Protein AF-A0A7C3LDS0-F1 (afdb_monomer_lite)

pLDDT: mean 94.66, std 5.91, range [62.78, 98.75]

Sequence (227 aa):
MQQVVDGEYSLDDPLMLRRADIIGGSGVTQFLTPGLTMPIRDWAFLMMSVSDNTATNILIDQVGLDNVAAWLEEHNFPGIVLRHKIDFAALDQDVNHLGTATPRGLNRLMTAVFQQTILTPAACAEMLRMMNKVGADRIGRYLPWEPYGDETPEEEKLHLAGKTGSLMGCRAQTAVVWRGAGKTQRGFTITVMTDGDLTPETWSVDATGALAIGRIARAVYDEVMRE

Secondary structure (DSSP, 8-state):
-HHHHTTS--TT-EEE--GGG---SS-SGGGSPTT-EEEHHHHHHHHHHS--HHHHHHHHHHH-HHHHHHHHHHTT-TTEEE-S---HHHHTT-GGGSEEE-HHHHHHHHHHHHTT-SS-HHHHHHHHHHHBTTTTTTGGGGSS--TT--SS-TTTPPEEEEEEEEETTEEEEEEEEEESSGGG-EEEEEEEEE----SPP--STT-HHHHHHHHHHHHHHHHHS--

Radius of gyration: 17.76 Å; chains: 1; bounding box: 37×44×49 Å

Foldseek 3Di:
DVCVLVVVDDQFDKDFAAPVLADDDKFDCNVDDGRDIGGNLVLLLRCFATVHQSSQQSVCVVCDQVNVVVLCVVQVLPFWHAQDGDDVVVCVVPVPNGITHDQVSLLVVQVCLVVVNSDHPVVSVSLQVSQWPHLCLALVVPDPADSVDDPDDQQAGKTKGWGWDDDFQKTKIWIWIWGGDDPSIFTGTGIDMGGDPPDDTDPDSPPPSRVVRNVVSVVVCCPRVDD

Structure (mmCIF, N/CA/C/O backbone):
data_AF-A0A7C3LDS0-F1
#
_entry.id   AF-A0A7C3LDS0-F1
#
loop_
_atom_site.group_PDB
_atom_site.id
_atom_site.type_symbol
_atom_site.label_atom_id
_atom_site.label_alt_id
_atom_site.label_comp_id
_atom_site.label_asym_id
_atom_site.label_entity_id
_atom_site.label_seq_id
_atom_site.pdbx_PDB_ins_code
_atom_site.Cartn_x
_atom_site.Cartn_y
_atom_site.Cartn_z
_atom_site.occupancy
_atom_site.B_iso_or_equiv
_atom_site.auth_seq_id
_atom_site.auth_comp_id
_atom_site.auth_asym_id
_atom_site.auth_atom_id
_atom_site.pdbx_PDB_model_num
ATOM 1 N N . MET A 1 1 ? -5.788 -11.456 1.857 1.00 97.62 1 MET A N 1
ATOM 2 C CA . MET A 1 1 ? -6.572 -11.400 3.114 1.00 97.62 1 MET A CA 1
ATOM 3 C C . MET A 1 1 ? -7.996 -11.904 2.937 1.00 97.62 1 MET A C 1
ATOM 5 O O . MET A 1 1 ? -8.358 -12.762 3.720 1.00 97.62 1 MET A O 1
ATOM 9 N N . GLN A 1 2 ? -8.772 -11.448 1.942 1.00 98.19 2 GLN A N 1
ATOM 10 C CA . GLN A 1 2 ? -10.112 -11.997 1.647 1.00 98.19 2 GLN A CA 1
ATOM 11 C C . GLN A 1 2 ? -10.111 -13.537 1.573 1.00 98.19 2 GLN A C 1
ATOM 13 O O . GLN A 1 2 ? -10.703 -14.178 2.423 1.00 98.19 2 GLN A O 1
ATOM 18 N N . GLN A 1 3 ? -9.286 -14.125 0.703 1.00 98.50 3 GLN A N 1
ATOM 19 C CA . GLN A 1 3 ? -9.142 -15.587 0.583 1.00 98.50 3 GLN A CA 1
ATOM 20 C C . GLN A 1 3 ? -8.713 -16.304 1.880 1.00 98.50 3 GLN A C 1
ATOM 22 O O . GLN A 1 3 ? -8.977 -17.486 2.058 1.00 98.50 3 GLN A O 1
ATOM 27 N N . VAL A 1 4 ? -8.065 -15.600 2.818 1.00 98.44 4 VAL A N 1
ATOM 28 C CA . VAL A 1 4 ? -7.763 -16.152 4.152 1.00 98.44 4 VAL A CA 1
ATOM 29 C C . VAL A 1 4 ? -9.010 -16.141 5.035 1.00 98.44 4 VAL A C 1
ATOM 31 O O . VAL A 1 4 ? -9.260 -17.098 5.759 1.00 98.44 4 VAL A O 1
ATOM 34 N N . VAL A 1 5 ? -9.802 -15.065 4.979 1.00 98.31 5 VAL A N 1
ATOM 35 C CA . VAL A 1 5 ? -11.101 -14.970 5.666 1.00 98.31 5 VAL A CA 1
ATOM 36 C C . VAL A 1 5 ? -12.058 -16.048 5.159 1.00 98.31 5 VAL A C 1
ATOM 38 O O . VAL A 1 5 ? -12.757 -16.656 5.965 1.00 98.31 5 VAL A O 1
ATOM 41 N N . ASP A 1 6 ? -12.028 -16.323 3.858 1.00 98.12 6 ASP A N 1
ATOM 42 C CA . ASP A 1 6 ? -12.873 -17.331 3.213 1.00 98.12 6 ASP A CA 1
ATOM 43 C C . ASP A 1 6 ? -12.361 -18.768 3.427 1.00 98.12 6 ASP A C 1
ATOM 45 O O . ASP A 1 6 ? -13.044 -19.734 3.092 1.00 98.12 6 ASP A O 1
ATOM 49 N N . GLY A 1 7 ? -11.177 -18.927 4.033 1.00 98.06 7 GLY A N 1
ATOM 50 C CA . GLY A 1 7 ? -10.586 -20.225 4.362 1.00 98.06 7 GLY A CA 1
ATOM 51 C C . GLY A 1 7 ? -9.917 -20.946 3.188 1.00 98.06 7 GLY A C 1
ATOM 52 O O . GLY A 1 7 ? -9.606 -22.127 3.314 1.00 98.06 7 GLY A O 1
ATOM 53 N N . GLU A 1 8 ? -9.678 -20.262 2.065 1.00 98.25 8 GLU A N 1
ATOM 54 C CA . GLU A 1 8 ? -8.959 -20.814 0.906 1.00 98.25 8 GLU A CA 1
ATOM 55 C C . GLU A 1 8 ? -7.459 -20.978 1.184 1.00 98.25 8 GLU A C 1
ATOM 57 O O . GLU A 1 8 ? -6.837 -21.917 0.690 1.00 98.25 8 GLU A O 1
ATOM 62 N N . TYR A 1 9 ? -6.891 -20.080 1.995 1.00 97.94 9 TYR A N 1
ATOM 63 C CA . TYR A 1 9 ? -5.485 -20.098 2.402 1.00 97.94 9 TYR A CA 1
ATOM 64 C C . TYR A 1 9 ? -5.321 -19.822 3.895 1.00 97.94 9 TYR A C 1
ATOM 66 O O . TYR A 1 9 ? -6.083 -19.064 4.497 1.00 97.94 9 TYR A O 1
ATOM 74 N N . SER A 1 10 ? -4.250 -20.352 4.477 1.00 98.31 10 SER A N 1
ATOM 75 C CA . SER A 1 10 ? -3.719 -19.896 5.757 1.00 98.31 10 SER A CA 1
ATOM 76 C C . SER A 1 10 ? -2.604 -18.877 5.539 1.00 98.31 10 SER A C 1
ATOM 78 O O . SER A 1 10 ? -1.772 -19.008 4.646 1.00 98.31 10 SER A O 1
ATOM 80 N N . LEU A 1 11 ? -2.512 -17.877 6.418 1.00 98.19 11 LEU A N 1
ATOM 81 C CA . LEU A 1 11 ? -1.354 -16.977 6.446 1.00 98.19 11 LEU A CA 1
ATOM 82 C C . LEU A 1 11 ? -0.033 -17.697 6.756 1.00 98.19 11 LEU A C 1
ATOM 84 O O . LEU A 1 11 ? 1.028 -17.141 6.469 1.00 98.19 11 LEU A O 1
ATOM 88 N N . ASP A 1 12 ? -0.108 -18.902 7.318 1.00 98.50 12 ASP A N 1
ATOM 89 C CA . ASP A 1 12 ? 1.045 -19.734 7.652 1.00 98.50 12 ASP A CA 1
ATOM 90 C C . ASP A 1 12 ? 1.395 -20.736 6.538 1.00 98.50 12 ASP A C 1
ATOM 92 O O . ASP A 1 12 ? 2.375 -21.472 6.665 1.00 98.50 12 ASP A O 1
ATOM 96 N N . ASP A 1 13 ? 0.636 -20.750 5.433 1.00 98.62 13 ASP A N 1
ATOM 97 C CA . ASP A 1 13 ? 0.944 -21.604 4.289 1.00 98.62 13 ASP A CA 1
ATOM 98 C C . ASP A 1 13 ? 2.322 -21.235 3.711 1.00 98.62 13 ASP A C 1
ATOM 100 O O . ASP A 1 13 ? 2.633 -20.050 3.541 1.00 98.62 13 ASP A O 1
ATOM 104 N N . PRO A 1 14 ? 3.179 -22.225 3.413 1.00 98.50 14 PRO A N 1
ATOM 105 C CA . PRO A 1 14 ? 4.530 -21.968 2.944 1.00 98.50 14 PRO A CA 1
ATOM 106 C C . PRO A 1 14 ? 4.551 -21.635 1.451 1.00 98.50 14 PRO A C 1
ATOM 108 O O . PRO A 1 14 ? 4.037 -22.396 0.632 1.00 98.50 14 PRO A O 1
ATOM 111 N N . LEU A 1 15 ? 5.255 -20.563 1.080 1.00 98.50 15 LEU A N 1
ATOM 112 C CA . LEU A 1 15 ? 5.644 -20.301 -0.308 1.00 98.50 15 LEU A CA 1
ATOM 113 C C . LEU A 1 15 ? 7.169 -20.290 -0.426 1.00 98.50 15 LEU A C 1
ATOM 115 O O . LEU A 1 15 ? 7.873 -19.727 0.420 1.00 98.50 15 LEU A O 1
ATOM 119 N N . MET A 1 16 ? 7.672 -20.932 -1.480 1.00 98.44 16 MET A N 1
ATOM 120 C CA . MET A 1 16 ? 9.101 -21.080 -1.749 1.00 98.44 16 MET A CA 1
ATOM 121 C C . MET A 1 16 ? 9.554 -20.097 -2.829 1.00 98.44 16 MET A C 1
ATOM 123 O O . MET A 1 16 ? 8.974 -20.050 -3.910 1.00 98.44 16 MET A O 1
ATOM 127 N N . LEU A 1 17 ? 10.659 -19.401 -2.570 1.00 98.69 17 LEU A N 1
ATOM 128 C CA . LEU A 1 17 ? 11.368 -18.586 -3.549 1.00 98.69 17 LEU A CA 1
ATOM 129 C C . LEU A 1 17 ? 12.023 -19.475 -4.610 1.00 98.69 17 LEU A C 1
ATOM 131 O O . LEU A 1 17 ? 13.036 -20.130 -4.342 1.00 98.69 17 LEU A O 1
ATOM 135 N N . ARG A 1 18 ? 11.502 -19.489 -5.836 1.00 98.31 18 ARG A N 1
ATOM 136 C CA . ARG A 1 18 ? 12.149 -20.164 -6.968 1.00 98.31 18 ARG A CA 1
ATOM 137 C C . ARG A 1 18 ? 13.081 -19.187 -7.665 1.00 98.31 18 ARG A C 1
ATOM 139 O O . ARG A 1 18 ? 12.858 -17.982 -7.694 1.00 98.31 18 ARG A O 1
ATOM 146 N N . ARG A 1 19 ? 14.106 -19.720 -8.332 1.00 97.94 19 ARG A N 1
ATOM 147 C CA . ARG A 1 19 ? 15.013 -18.898 -9.150 1.00 97.94 19 ARG A CA 1
ATOM 148 C C . ARG A 1 19 ? 14.266 -18.092 -10.221 1.00 97.94 19 ARG A C 1
ATOM 150 O O . ARG A 1 19 ? 14.677 -16.982 -10.519 1.00 97.94 19 ARG A O 1
ATOM 157 N N . ALA A 1 20 ? 13.197 -18.656 -10.783 1.00 97.50 20 ALA A N 1
ATOM 158 C CA . ALA A 1 20 ? 12.383 -18.013 -11.812 1.00 97.50 20 ALA A CA 1
ATOM 159 C C . ALA A 1 20 ? 11.480 -16.884 -11.281 1.00 97.50 20 ALA A C 1
ATOM 161 O O . ALA A 1 20 ? 10.971 -16.111 -12.084 1.00 97.50 20 ALA A O 1
ATOM 162 N N . ASP A 1 21 ? 11.282 -16.782 -9.962 1.00 97.75 21 ASP A N 1
ATOM 163 C CA . ASP A 1 21 ? 10.451 -15.728 -9.367 1.00 97.75 21 ASP A CA 1
ATOM 164 C C . ASP A 1 21 ? 11.215 -14.404 -9.224 1.00 97.75 21 ASP A C 1
ATOM 166 O O . ASP A 1 21 ? 10.602 -13.342 -9.129 1.00 97.75 21 ASP A O 1
ATOM 170 N N . ILE A 1 22 ? 12.552 -14.470 -9.192 1.00 97.81 22 ILE A N 1
ATOM 171 C CA . ILE A 1 22 ? 13.413 -13.327 -8.890 1.00 97.81 22 ILE A CA 1
ATOM 172 C C . ILE A 1 22 ? 13.360 -12.302 -10.021 1.00 97.81 22 ILE A C 1
ATOM 174 O O . ILE A 1 22 ? 13.784 -12.564 -11.148 1.00 97.81 22 ILE A O 1
ATOM 178 N N . ILE A 1 23 ? 12.918 -11.100 -9.663 1.00 97.44 23 ILE A N 1
ATOM 179 C CA . ILE A 1 23 ? 12.974 -9.898 -10.493 1.00 97.44 23 ILE A CA 1
ATOM 180 C C . ILE A 1 23 ? 13.681 -8.759 -9.751 1.00 97.44 23 ILE A C 1
ATOM 182 O O . ILE A 1 23 ? 13.785 -8.771 -8.523 1.00 97.44 23 ILE A O 1
ATOM 186 N N . GLY A 1 24 ? 14.171 -7.776 -10.511 1.00 94.75 24 GLY A N 1
ATOM 187 C CA . GLY A 1 24 ? 14.883 -6.615 -9.974 1.00 94.75 24 GLY A CA 1
ATOM 188 C C . GLY A 1 24 ? 13.990 -5.567 -9.292 1.00 94.75 24 GLY A C 1
ATOM 189 O O . GLY A 1 24 ? 12.818 -5.788 -8.977 1.00 94.75 24 GLY A O 1
ATOM 190 N N . GLY A 1 25 ? 14.549 -4.372 -9.100 1.00 93.25 25 GLY A N 1
ATOM 191 C CA . GLY A 1 25 ? 13.852 -3.226 -8.509 1.00 93.25 25 GLY A CA 1
ATOM 192 C C . GLY A 1 25 ? 13.905 -3.215 -6.979 1.00 93.25 25 GLY A C 1
ATOM 193 O O . GLY A 1 25 ? 14.941 -3.525 -6.396 1.00 93.25 25 GLY A O 1
ATOM 194 N N . SER A 1 26 ? 12.820 -2.803 -6.321 1.00 94.69 26 SER A N 1
ATOM 195 C CA . SER A 1 26 ? 12.727 -2.744 -4.860 1.00 94.69 26 SER A CA 1
ATOM 196 C C . SER A 1 26 ? 12.506 -4.117 -4.232 1.00 94.69 26 SER A C 1
ATOM 198 O O . SER A 1 26 ? 11.850 -4.991 -4.800 1.00 94.69 26 SER A O 1
ATOM 200 N N . GLY A 1 27 ? 13.018 -4.276 -3.014 1.00 96.50 27 GLY A N 1
ATOM 201 C CA . GLY A 1 27 ? 12.909 -5.511 -2.249 1.00 96.50 27 GLY A CA 1
ATOM 202 C C . GLY A 1 27 ? 14.253 -6.140 -1.932 1.00 96.50 27 GLY A C 1
ATOM 203 O O . GLY A 1 27 ? 15.276 -5.840 -2.549 1.00 96.50 27 GLY A O 1
ATOM 204 N N . VAL A 1 28 ? 14.228 -7.034 -0.953 1.00 97.75 28 VAL A N 1
ATOM 205 C CA . VAL A 1 28 ? 15.400 -7.759 -0.461 1.00 97.75 28 VAL A CA 1
ATOM 206 C C . VAL A 1 28 ? 15.452 -9.186 -0.993 1.00 97.75 28 VAL A C 1
ATOM 208 O O . VAL A 1 28 ? 16.536 -9.755 -1.088 1.00 97.75 28 VAL A O 1
ATOM 211 N N . THR A 1 29 ? 14.313 -9.766 -1.381 1.00 98.19 29 THR A N 1
ATOM 212 C CA . THR A 1 29 ? 14.217 -11.190 -1.741 1.00 98.19 29 THR A CA 1
ATOM 213 C C . THR A 1 29 ? 14.984 -11.536 -3.016 1.00 98.19 29 THR A C 1
ATOM 215 O O . THR A 1 29 ? 15.466 -12.658 -3.140 1.00 98.19 29 THR A O 1
ATOM 218 N N . GLN A 1 30 ? 15.218 -10.560 -3.902 1.00 97.31 30 GLN A N 1
ATOM 219 C CA . GLN A 1 30 ? 16.082 -10.711 -5.082 1.00 97.31 30 GLN A CA 1
ATOM 220 C C . GLN A 1 30 ? 17.544 -11.059 -4.737 1.00 97.31 30 GLN A C 1
ATOM 222 O O . GLN A 1 30 ? 18.277 -11.566 -5.583 1.00 97.31 30 GLN A O 1
ATOM 227 N N . PHE A 1 31 ? 17.972 -10.790 -3.499 1.00 97.81 31 PHE A N 1
ATOM 228 C CA . PHE A 1 31 ? 19.314 -11.090 -2.994 1.00 97.81 31 PHE A CA 1
ATOM 229 C C . PHE A 1 31 ? 19.347 -12.331 -2.095 1.00 97.81 31 PHE A C 1
ATOM 231 O O . PHE A 1 31 ? 20.409 -12.694 -1.589 1.00 97.81 31 PHE A O 1
ATOM 238 N N . LEU A 1 32 ? 18.199 -12.969 -1.861 1.00 97.69 32 LEU A N 1
ATOM 239 C CA . LEU A 1 32 ? 18.102 -14.156 -1.021 1.00 97.69 32 LEU A CA 1
ATOM 240 C C . LEU A 1 32 ? 18.290 -15.427 -1.850 1.00 97.69 32 LEU A C 1
ATOM 242 O O . LEU A 1 32 ? 18.069 -15.468 -3.060 1.00 97.69 32 LEU A O 1
ATOM 246 N N . THR A 1 33 ? 18.719 -16.492 -1.180 1.00 98.00 33 THR A N 1
ATOM 247 C CA . THR A 1 33 ? 19.010 -17.769 -1.831 1.00 98.00 33 THR A CA 1
ATOM 248 C C . THR A 1 33 ? 17.713 -18.460 -2.277 1.00 98.00 33 THR A C 1
ATOM 250 O O . THR A 1 33 ? 16.834 -18.685 -1.439 1.00 98.00 33 THR A O 1
ATOM 253 N N . PRO A 1 34 ? 17.586 -18.867 -3.557 1.00 98.25 34 PRO A N 1
ATOM 254 C CA . PRO A 1 34 ? 16.473 -19.702 -4.002 1.00 98.25 34 PRO A CA 1
ATOM 255 C C . PRO A 1 34 ? 16.333 -20.977 -3.160 1.00 98.25 34 PRO A C 1
ATOM 257 O O . PRO A 1 34 ? 17.330 -21.587 -2.776 1.00 98.25 34 PRO A O 1
ATOM 260 N N . GLY A 1 35 ? 15.094 -21.389 -2.899 1.00 98.06 35 GLY A N 1
ATOM 261 C CA . GLY A 1 35 ? 14.749 -22.448 -1.947 1.00 98.06 35 GLY A CA 1
ATOM 262 C C . GLY A 1 35 ? 14.349 -21.921 -0.565 1.00 98.06 35 GLY A C 1
ATOM 263 O O . GLY A 1 35 ? 13.792 -22.680 0.229 1.00 98.06 35 GLY A O 1
ATOM 264 N N . LEU A 1 36 ? 14.565 -20.628 -0.282 1.00 98.25 36 LEU A N 1
ATOM 265 C CA . LEU A 1 36 ? 13.998 -19.974 0.898 1.00 98.25 36 LEU A CA 1
ATOM 266 C C . LEU A 1 36 ? 12.480 -20.178 0.920 1.00 98.25 36 LEU A C 1
ATOM 268 O O . LEU A 1 36 ? 11.791 -19.827 -0.033 1.00 98.25 36 LEU A O 1
ATOM 272 N N . THR A 1 37 ? 11.974 -20.737 2.014 1.00 98.50 37 THR A N 1
ATOM 273 C CA . THR A 1 37 ? 10.547 -20.979 2.221 1.00 98.50 37 THR A CA 1
ATOM 274 C C . THR A 1 37 ? 10.108 -20.248 3.475 1.00 98.50 37 THR A C 1
ATOM 276 O O . THR A 1 37 ? 10.729 -20.395 4.526 1.00 98.50 37 THR A O 1
ATOM 279 N N . MET A 1 38 ? 9.057 -19.450 3.352 1.00 98.50 38 MET A N 1
ATOM 280 C CA . MET A 1 38 ? 8.502 -18.650 4.442 1.00 98.50 38 MET A CA 1
ATOM 281 C C . MET A 1 38 ? 6.980 -18.541 4.279 1.00 98.50 38 MET A C 1
ATOM 283 O O . MET A 1 38 ? 6.474 -18.755 3.169 1.00 98.50 38 MET A O 1
ATOM 287 N N . PRO A 1 39 ? 6.236 -18.280 5.365 1.00 98.62 39 PRO A N 1
ATOM 288 C CA . PRO A 1 39 ? 4.780 -18.244 5.320 1.00 98.62 39 PRO A CA 1
ATOM 289 C C . PRO A 1 39 ? 4.251 -17.065 4.488 1.00 98.62 39 PRO A C 1
ATOM 291 O O . PRO A 1 39 ? 4.914 -16.029 4.370 1.00 98.62 39 PRO A O 1
ATOM 294 N N . ILE A 1 40 ? 3.030 -17.183 3.948 1.00 98.75 40 ILE A N 1
ATOM 295 C CA . ILE A 1 40 ? 2.343 -16.114 3.190 1.00 98.75 40 ILE A CA 1
ATOM 296 C C . ILE A 1 40 ? 2.383 -14.775 3.939 1.00 98.75 40 ILE A C 1
ATOM 298 O O . ILE A 1 40 ? 2.593 -13.732 3.314 1.00 98.75 40 ILE A O 1
ATOM 302 N N . ARG A 1 41 ? 2.234 -14.776 5.273 1.00 98.50 41 ARG A N 1
ATOM 303 C CA . ARG A 1 41 ? 2.301 -13.547 6.086 1.00 98.50 41 ARG A CA 1
ATOM 304 C C . ARG A 1 41 ? 3.604 -12.777 5.916 1.00 98.50 41 ARG A C 1
ATOM 306 O O . ARG A 1 41 ? 3.574 -11.548 5.919 1.00 98.50 41 ARG A O 1
ATOM 313 N N . ASP A 1 42 ? 4.724 -13.472 5.760 1.00 98.56 42 ASP A N 1
ATOM 314 C CA . ASP A 1 42 ? 6.034 -12.837 5.660 1.00 98.56 42 ASP A CA 1
ATOM 315 C C . ASP A 1 42 ? 6.238 -12.304 4.243 1.00 98.56 42 ASP A C 1
ATOM 317 O O . ASP A 1 42 ? 6.758 -11.203 4.062 1.00 98.56 42 ASP A O 1
ATOM 321 N N . TRP A 1 43 ? 5.738 -13.020 3.230 1.00 98.69 43 TRP A N 1
ATOM 322 C CA . TRP A 1 43 ? 5.723 -12.531 1.851 1.00 98.69 43 TRP A CA 1
ATOM 323 C C . TRP A 1 43 ? 4.881 -11.257 1.742 1.00 98.69 43 TRP A C 1
ATOM 325 O O . TRP A 1 43 ? 5.337 -10.251 1.194 1.00 98.69 43 TRP A O 1
ATOM 335 N N . ALA A 1 44 ? 3.684 -11.260 2.334 1.00 98.69 44 ALA A N 1
ATOM 336 C CA . ALA A 1 44 ? 2.806 -10.095 2.386 1.00 98.69 44 ALA A CA 1
ATOM 337 C C . ALA A 1 44 ? 3.441 -8.941 3.172 1.00 98.69 44 ALA A C 1
ATOM 339 O O . ALA A 1 44 ? 3.358 -7.787 2.751 1.00 98.69 44 ALA A O 1
ATOM 340 N N . PHE A 1 45 ? 4.143 -9.239 4.269 1.00 98.62 45 PHE A N 1
ATOM 341 C CA . PHE A 1 45 ? 4.887 -8.232 5.015 1.00 98.62 45 PHE A CA 1
ATOM 342 C C . PHE A 1 45 ? 5.984 -7.580 4.166 1.00 98.62 45 PHE A C 1
ATOM 344 O O . PHE A 1 45 ? 6.080 -6.356 4.167 1.00 98.62 45 PHE A O 1
ATOM 351 N N . LEU A 1 46 ? 6.783 -8.338 3.409 1.00 98.62 46 LEU A N 1
ATOM 352 C CA . LEU A 1 46 ? 7.829 -7.772 2.543 1.00 98.62 46 LEU A CA 1
ATOM 353 C C . LEU A 1 46 ? 7.246 -6.947 1.385 1.00 98.62 46 LEU A C 1
ATOM 355 O O . LEU A 1 46 ? 7.741 -5.853 1.096 1.00 98.62 46 LEU A O 1
ATOM 359 N N . MET A 1 47 ? 6.153 -7.417 0.774 1.00 98.62 47 MET A N 1
ATOM 360 C CA . MET A 1 47 ? 5.405 -6.658 -0.235 1.00 98.62 47 MET A CA 1
ATOM 361 C C . MET A 1 47 ? 4.941 -5.305 0.322 1.00 98.62 47 MET A C 1
ATOM 363 O O . MET A 1 47 ? 5.078 -4.277 -0.340 1.00 98.62 47 MET A O 1
ATOM 367 N N . MET A 1 48 ? 4.408 -5.274 1.543 1.00 98.38 48 MET A N 1
ATOM 368 C CA . MET A 1 48 ? 3.852 -4.045 2.112 1.00 98.38 48 MET A CA 1
ATOM 369 C C . MET A 1 48 ? 4.914 -3.113 2.704 1.00 98.38 48 MET A C 1
ATOM 371 O O . MET A 1 48 ? 4.877 -1.912 2.437 1.00 98.38 48 MET A O 1
ATOM 375 N N . SER A 1 49 ? 5.871 -3.650 3.463 1.00 97.06 49 SER A N 1
ATOM 376 C CA . SER A 1 49 ? 6.839 -2.867 4.244 1.00 97.06 49 SER A CA 1
ATOM 377 C C . SER A 1 49 ? 7.940 -2.236 3.393 1.00 97.06 49 SER A C 1
ATOM 379 O O . SER A 1 49 ? 8.240 -1.054 3.551 1.00 97.06 49 SER A O 1
ATOM 381 N N . VAL A 1 50 ? 8.522 -3.004 2.469 1.00 96.75 50 VAL A N 1
ATOM 382 C CA . VAL A 1 50 ? 9.675 -2.580 1.654 1.00 96.75 50 VAL A CA 1
ATOM 383 C C . VAL A 1 50 ? 9.387 -2.610 0.154 1.00 96.75 50 VAL A C 1
ATOM 385 O O . VAL A 1 50 ? 10.290 -2.409 -0.655 1.00 96.75 50 VAL A O 1
ATOM 388 N N . SER A 1 51 ? 8.120 -2.810 -0.228 1.00 97.19 51 SER A N 1
ATOM 389 C CA . SER A 1 51 ? 7.691 -2.873 -1.629 1.00 97.19 51 SER A CA 1
ATOM 390 C C . SER A 1 51 ? 8.430 -3.946 -2.425 1.00 97.19 51 SER A C 1
ATOM 392 O O . SER A 1 51 ? 8.867 -3.695 -3.547 1.00 97.19 51 SER A O 1
ATOM 394 N N . ASP A 1 52 ? 8.630 -5.118 -1.824 1.00 98.62 52 ASP A N 1
ATOM 395 C CA . ASP A 1 52 ? 9.391 -6.186 -2.458 1.00 98.62 52 ASP A CA 1
ATOM 396 C C . ASP A 1 52 ? 8.684 -6.718 -3.716 1.00 98.62 52 ASP A C 1
ATOM 398 O O . ASP A 1 52 ? 7.567 -7.240 -3.652 1.00 98.62 52 ASP A O 1
ATOM 402 N N . ASN A 1 53 ? 9.325 -6.563 -4.876 1.00 98.44 53 ASN A N 1
ATOM 403 C CA . ASN A 1 53 ? 8.714 -6.864 -6.171 1.00 98.44 53 ASN A CA 1
ATOM 404 C C . ASN A 1 53 ? 8.573 -8.366 -6.431 1.00 98.44 53 ASN A C 1
ATOM 406 O O . ASN A 1 53 ? 7.568 -8.809 -6.986 1.00 98.44 53 ASN A O 1
ATOM 410 N N . THR A 1 54 ? 9.560 -9.156 -6.008 1.00 98.56 54 THR A N 1
ATOM 411 C CA . THR A 1 54 ? 9.507 -10.617 -6.143 1.00 98.56 54 THR A CA 1
ATOM 412 C C . THR A 1 54 ? 8.421 -11.179 -5.222 1.00 98.56 54 THR A C 1
ATOM 414 O O . THR A 1 54 ? 7.595 -11.969 -5.674 1.00 98.56 54 THR A O 1
ATOM 417 N N . ALA A 1 55 ? 8.323 -10.693 -3.978 1.00 98.69 55 ALA A N 1
ATOM 418 C CA . ALA A 1 55 ? 7.221 -11.038 -3.079 1.00 98.69 55 ALA A CA 1
ATOM 419 C C . ALA A 1 55 ? 5.853 -10.660 -3.671 1.00 98.69 55 ALA A C 1
ATOM 421 O O . ALA A 1 55 ? 4.919 -11.457 -3.624 1.00 98.69 55 ALA A O 1
ATOM 422 N N . THR A 1 56 ? 5.746 -9.472 -4.276 1.00 98.62 56 THR A N 1
ATOM 423 C CA . THR A 1 56 ? 4.520 -9.014 -4.952 1.00 98.62 56 THR A CA 1
ATOM 424 C C . THR A 1 56 ? 4.115 -9.978 -6.066 1.00 98.62 56 THR A C 1
ATOM 426 O O . THR A 1 56 ? 2.972 -10.422 -6.109 1.00 98.62 56 THR A O 1
ATOM 429 N N . ASN A 1 57 ? 5.048 -10.354 -6.942 1.00 98.62 57 ASN A N 1
ATOM 430 C CA . ASN A 1 57 ? 4.770 -11.260 -8.054 1.00 98.62 57 ASN A CA 1
ATOM 431 C C . ASN A 1 57 ? 4.396 -12.676 -7.593 1.00 98.62 57 ASN A C 1
ATOM 433 O O . ASN A 1 57 ? 3.488 -13.263 -8.178 1.00 98.62 57 ASN A O 1
ATOM 437 N N . ILE A 1 58 ? 5.044 -13.198 -6.547 1.00 98.62 58 ILE A N 1
ATOM 438 C CA . ILE A 1 58 ? 4.681 -14.483 -5.927 1.00 98.62 58 ILE A CA 1
ATOM 439 C C . ILE A 1 58 ? 3.249 -14.427 -5.376 1.00 98.62 58 ILE A C 1
ATOM 441 O O . ILE A 1 58 ? 2.465 -15.346 -5.593 1.00 98.62 58 ILE A O 1
ATOM 445 N N . LEU A 1 59 ? 2.879 -13.338 -4.697 1.00 98.69 59 LEU A N 1
ATOM 446 C CA . LEU A 1 59 ? 1.530 -13.179 -4.152 1.00 98.69 59 LEU A CA 1
ATOM 447 C C . LEU A 1 59 ? 0.475 -12.964 -5.240 1.00 98.69 59 LEU A C 1
ATOM 449 O O . LEU A 1 59 ? -0.644 -13.438 -5.076 1.00 98.69 59 LEU A O 1
ATOM 453 N N . ILE A 1 60 ? 0.809 -12.303 -6.352 1.00 98.62 60 ILE A N 1
ATOM 454 C CA . ILE A 1 60 ? -0.090 -12.214 -7.511 1.00 98.62 60 ILE A CA 1
ATOM 455 C C . ILE A 1 60 ? -0.331 -13.605 -8.109 1.00 98.62 60 ILE A C 1
ATOM 457 O O . ILE A 1 60 ? -1.475 -13.921 -8.421 1.00 98.62 60 ILE A O 1
ATOM 461 N N . ASP A 1 61 ? 0.703 -14.444 -8.234 1.00 98.25 61 ASP A N 1
ATOM 462 C CA . ASP A 1 61 ? 0.536 -15.826 -8.710 1.00 98.25 61 ASP A CA 1
ATOM 463 C C . ASP A 1 61 ? -0.326 -16.659 -7.757 1.00 98.25 61 ASP A C 1
ATOM 465 O O . ASP A 1 61 ? -1.120 -17.480 -8.208 1.00 98.25 61 ASP A O 1
ATOM 469 N N . GLN A 1 62 ? -0.175 -16.439 -6.449 1.00 98.06 62 GLN A N 1
ATOM 470 C CA . GLN A 1 62 ? -0.943 -17.141 -5.427 1.00 98.06 62 GLN A CA 1
ATOM 471 C C . GLN A 1 62 ? -2.417 -16.714 -5.412 1.00 98.06 62 GLN A C 1
ATOM 473 O O . GLN A 1 62 ? -3.301 -17.558 -5.334 1.00 98.06 62 GLN A O 1
ATOM 478 N N . VAL A 1 63 ? -2.683 -15.406 -5.450 1.00 98.00 63 VAL A N 1
ATOM 479 C CA . VAL A 1 63 ? -4.040 -14.848 -5.322 1.00 98.00 63 VAL A CA 1
ATOM 480 C C . VAL A 1 63 ? -4.796 -14.907 -6.647 1.00 98.00 63 VAL A C 1
ATOM 482 O O . VAL A 1 63 ? -5.998 -15.152 -6.648 1.00 98.00 63 VAL A O 1
ATOM 485 N N . GLY A 1 64 ? -4.109 -14.701 -7.772 1.00 98.25 64 GLY A N 1
ATOM 486 C CA . GLY A 1 64 ? -4.689 -14.600 -9.110 1.00 98.25 64 GLY A CA 1
ATOM 487 C C . GLY A 1 64 ? -5.115 -13.173 -9.478 1.00 98.25 64 GLY A C 1
ATOM 488 O O . GLY A 1 64 ? -5.821 -12.501 -8.725 1.00 98.25 64 GLY A O 1
ATOM 489 N N . LEU A 1 65 ? -4.715 -12.708 -10.668 1.00 98.00 65 LEU A N 1
ATOM 490 C CA . LEU A 1 65 ? -5.063 -11.373 -11.185 1.00 98.00 65 LEU A CA 1
ATOM 491 C C . LEU A 1 65 ? -6.577 -11.177 -11.335 1.00 98.00 65 LEU A C 1
ATOM 493 O O . LEU A 1 65 ? -7.102 -10.147 -10.915 1.00 98.00 65 LEU A O 1
ATOM 497 N N . ASP A 1 66 ? -7.276 -12.178 -11.871 1.00 98.06 66 ASP A N 1
ATOM 498 C CA . ASP A 1 66 ? -8.727 -12.118 -12.072 1.00 98.06 66 ASP A CA 1
ATOM 499 C C . ASP A 1 66 ? -9.475 -11.995 -10.740 1.00 98.06 66 ASP A C 1
ATOM 501 O O . ASP A 1 66 ? -10.434 -11.232 -10.638 1.00 98.06 66 ASP A O 1
ATOM 505 N N . ASN A 1 67 ? -8.982 -12.658 -9.690 1.00 98.44 67 ASN A N 1
ATOM 506 C CA . ASN A 1 67 ? -9.547 -12.553 -8.346 1.00 98.44 67 ASN A CA 1
ATOM 507 C C . ASN A 1 67 ? -9.352 -11.148 -7.765 1.00 98.44 67 ASN A C 1
ATOM 509 O O . ASN A 1 67 ? -10.259 -10.616 -7.131 1.00 98.44 67 ASN A O 1
ATOM 513 N N . VAL A 1 68 ? -8.203 -10.506 -8.013 1.00 98.25 68 VAL A N 1
ATOM 514 C CA . VAL A 1 68 ? -7.989 -9.104 -7.614 1.00 98.25 68 VAL A CA 1
ATOM 515 C C . VAL A 1 68 ? -8.948 -8.174 -8.358 1.00 98.25 68 VAL A C 1
ATOM 517 O O . VAL A 1 68 ? -9.547 -7.295 -7.737 1.00 98.25 68 VAL A O 1
ATOM 520 N N . ALA A 1 69 ? -9.110 -8.357 -9.670 1.00 97.62 69 ALA A N 1
ATOM 521 C CA . ALA A 1 69 ? -10.007 -7.537 -10.481 1.00 97.62 69 ALA A CA 1
ATOM 522 C C . ALA A 1 69 ? -11.473 -7.689 -10.041 1.00 97.62 69 ALA A C 1
ATOM 524 O O . ALA A 1 69 ? -12.134 -6.683 -9.779 1.00 97.62 69 ALA A O 1
ATOM 525 N N . ALA A 1 70 ? -11.941 -8.930 -9.876 1.00 98.00 70 ALA A N 1
ATOM 526 C CA . ALA A 1 70 ? -13.283 -9.237 -9.392 1.00 98.00 70 ALA A CA 1
ATOM 527 C C . ALA A 1 70 ? -13.526 -8.657 -7.993 1.00 98.00 70 ALA A C 1
ATOM 529 O O . ALA A 1 70 ? -14.552 -8.024 -7.757 1.00 98.00 70 ALA A O 1
ATOM 530 N N . TRP A 1 71 ? -12.552 -8.784 -7.085 1.00 98.06 71 TRP A N 1
ATOM 531 C CA . TRP A 1 71 ? -12.669 -8.241 -5.734 1.00 98.06 71 TRP A CA 1
ATOM 532 C C . TRP A 1 71 ? -12.804 -6.711 -5.736 1.00 98.06 71 TRP A C 1
ATOM 534 O O . TRP A 1 71 ? -13.639 -6.164 -5.016 1.00 98.06 71 TRP A O 1
ATOM 544 N N . LEU A 1 72 ? -12.021 -6.002 -6.559 1.00 98.00 72 LEU A N 1
ATOM 545 C CA . LEU A 1 72 ? -12.107 -4.541 -6.683 1.00 98.00 72 LEU A CA 1
ATOM 546 C C . LEU A 1 72 ? -13.460 -4.078 -7.246 1.00 98.00 72 LEU A C 1
ATOM 548 O O . LEU A 1 72 ? -13.975 -3.039 -6.815 1.00 98.00 72 LEU A O 1
ATOM 552 N N . GLU A 1 73 ? -14.022 -4.831 -8.193 1.00 96.94 73 GLU A N 1
ATOM 553 C CA . GLU A 1 73 ? -15.345 -4.577 -8.764 1.00 96.94 73 GLU A CA 1
ATOM 554 C C . GLU A 1 73 ? -16.454 -4.811 -7.730 1.00 96.94 73 GLU A C 1
ATOM 556 O O . GLU A 1 73 ? -17.241 -3.901 -7.461 1.00 96.94 73 GLU A O 1
ATOM 561 N N . GLU A 1 74 ? -16.459 -5.979 -7.084 1.00 97.12 74 GLU A N 1
ATOM 562 C CA . GLU A 1 74 ? -17.439 -6.365 -6.062 1.00 97.12 74 GLU A CA 1
ATOM 563 C C . GLU A 1 74 ? -17.479 -5.369 -4.894 1.00 97.12 74 GLU A C 1
ATOM 565 O O . GLU A 1 74 ? -18.552 -4.983 -4.425 1.00 97.12 74 GLU A O 1
ATOM 570 N N . HIS A 1 75 ? -16.313 -4.876 -4.469 1.00 96.00 75 HIS A N 1
ATOM 571 C CA . HIS A 1 75 ? -16.191 -3.941 -3.350 1.00 96.00 75 HIS A CA 1
ATOM 572 C C . HIS A 1 75 ? -16.282 -2.464 -3.773 1.00 96.00 75 HIS A C 1
ATOM 574 O O . HIS A 1 75 ? -16.079 -1.560 -2.955 1.00 96.00 75 HIS A O 1
ATOM 580 N N . ASN A 1 76 ? -16.628 -2.189 -5.036 1.00 95.50 76 ASN A N 1
ATOM 581 C CA . ASN A 1 76 ? -16.886 -0.852 -5.568 1.00 95.50 76 ASN A CA 1
ATOM 582 C C . ASN A 1 76 ? -15.723 0.138 -5.338 1.00 95.50 76 ASN A C 1
ATOM 584 O O . ASN A 1 76 ? -15.904 1.255 -4.812 1.00 95.50 76 ASN A O 1
ATOM 588 N N . PHE A 1 77 ? -14.527 -0.263 -5.781 1.00 96.06 77 PHE A N 1
ATOM 589 C CA . PHE A 1 77 ? -13.330 0.580 -5.858 1.00 96.06 77 PHE A CA 1
ATOM 590 C C . PHE A 1 77 ? -13.029 1.036 -7.297 1.00 96.06 77 PHE A C 1
ATOM 592 O O . PHE A 1 77 ? -11.986 0.690 -7.861 1.00 96.06 77 PHE A O 1
ATOM 599 N N . PRO A 1 78 ? -13.900 1.866 -7.910 1.00 88.56 78 PRO A N 1
ATOM 600 C CA . PRO A 1 78 ? -13.664 2.361 -9.253 1.00 88.56 78 PRO A CA 1
ATOM 601 C C . PRO A 1 78 ? -12.388 3.206 -9.284 1.00 88.56 78 PRO A C 1
ATOM 603 O O . PRO A 1 78 ? -12.126 4.029 -8.400 1.00 88.56 78 PRO A O 1
ATOM 606 N N . GLY A 1 79 ? -11.596 3.009 -10.333 1.00 93.50 79 GLY A N 1
ATOM 607 C CA . GLY A 1 79 ? -10.337 3.717 -10.517 1.00 93.50 79 GLY A CA 1
ATOM 608 C C . GLY A 1 79 ? -9.162 3.119 -9.749 1.00 93.50 79 GLY A C 1
ATOM 609 O O . GLY A 1 79 ? -8.178 3.830 -9.584 1.00 93.50 79 GLY A O 1
ATOM 610 N N . ILE A 1 80 ? -9.245 1.870 -9.283 1.00 98.19 80 ILE A N 1
ATOM 611 C CA . ILE A 1 80 ? -8.082 1.021 -8.987 1.00 98.19 80 ILE A CA 1
ATOM 612 C C . ILE A 1 80 ? -8.120 -0.142 -9.976 1.00 98.19 80 ILE A C 1
ATOM 614 O O . ILE A 1 80 ? -9.145 -0.800 -10.112 1.00 98.19 80 ILE A O 1
ATOM 618 N N . VAL A 1 81 ? -7.017 -0.378 -10.680 1.00 98.00 81 VAL A N 1
ATOM 619 C CA . VAL A 1 81 ? -6.881 -1.472 -11.643 1.00 98.00 81 VAL A CA 1
ATOM 620 C C . VAL A 1 81 ? -5.485 -2.060 -11.508 1.00 98.00 81 VAL A C 1
ATOM 622 O O . VAL A 1 81 ? -4.502 -1.334 -11.657 1.00 98.00 81 VAL A O 1
ATOM 625 N N . LEU A 1 82 ? -5.406 -3.367 -11.277 1.00 97.75 82 LEU A N 1
ATOM 626 C CA . LEU A 1 82 ? -4.200 -4.164 -11.479 1.00 97.75 82 LEU A CA 1
ATOM 627 C C . LEU A 1 82 ? -4.393 -4.952 -12.775 1.00 97.75 82 LEU A C 1
ATOM 629 O O . LEU A 1 82 ? -5.395 -5.644 -12.918 1.00 97.75 82 LEU A O 1
ATOM 633 N N . ARG A 1 83 ? -3.479 -4.799 -13.732 1.00 97.06 83 ARG A N 1
ATOM 634 C CA . ARG A 1 83 ? -3.571 -5.441 -15.051 1.00 97.06 83 ARG A CA 1
ATOM 635 C C . ARG A 1 83 ? -2.653 -6.643 -15.142 1.00 97.06 83 ARG A C 1
ATOM 637 O O . ARG A 1 83 ? -3.074 -7.698 -15.598 1.00 97.06 83 ARG A O 1
ATOM 644 N N . HIS A 1 84 ? -1.413 -6.481 -14.696 1.00 97.75 84 HIS A N 1
ATOM 645 C CA . HIS A 1 84 ? -0.375 -7.489 -14.861 1.00 97.75 84 HIS A CA 1
ATOM 646 C C . HIS A 1 84 ? 0.493 -7.608 -13.612 1.00 97.75 84 HIS A C 1
ATOM 648 O O . HIS A 1 84 ? 0.338 -6.880 -12.633 1.00 97.75 84 HIS A O 1
ATOM 654 N N . LYS A 1 85 ? 1.426 -8.554 -13.662 1.00 97.00 85 LYS A N 1
ATOM 655 C CA . LYS A 1 85 ? 2.546 -8.636 -12.727 1.00 97.00 85 LYS A CA 1
ATOM 656 C C . LYS A 1 85 ? 3.551 -7.522 -13.003 1.00 97.00 85 LYS A C 1
ATOM 658 O O . LYS A 1 85 ? 3.519 -6.871 -14.047 1.00 97.00 85 LYS A O 1
ATOM 663 N N . ILE A 1 86 ? 4.472 -7.328 -12.068 1.00 97.12 86 ILE A N 1
ATOM 664 C CA . ILE A 1 86 ? 5.603 -6.433 -12.278 1.00 97.12 86 ILE A CA 1
ATOM 665 C C . ILE A 1 86 ? 6.516 -7.062 -13.331 1.00 97.12 86 ILE A C 1
ATOM 667 O O . ILE A 1 86 ? 7.092 -8.128 -13.103 1.00 97.12 86 ILE A O 1
ATOM 671 N N . ASP A 1 87 ? 6.647 -6.369 -14.458 1.00 96.12 87 ASP A N 1
ATOM 672 C CA . ASP A 1 87 ? 7.594 -6.643 -15.534 1.00 96.12 87 ASP A CA 1
ATOM 673 C C . ASP A 1 87 ? 8.250 -5.315 -15.931 1.00 96.12 87 ASP A C 1
ATOM 675 O O . ASP A 1 87 ? 7.595 -4.416 -16.460 1.00 96.12 87 ASP A O 1
ATOM 679 N N . PHE A 1 88 ? 9.546 -5.176 -15.643 1.00 92.81 88 PHE A N 1
ATOM 680 C CA . PHE A 1 88 ? 10.284 -3.947 -15.931 1.00 92.81 88 PHE A CA 1
ATOM 681 C C . PHE A 1 88 ? 10.443 -3.686 -17.426 1.00 92.81 88 PHE A C 1
ATOM 683 O O . PHE A 1 88 ? 10.370 -2.534 -17.836 1.00 92.81 88 PHE A O 1
ATOM 690 N N . ALA A 1 89 ? 10.580 -4.731 -18.248 1.00 94.00 89 ALA A N 1
ATOM 691 C CA . ALA A 1 89 ? 10.688 -4.550 -19.691 1.00 94.00 89 ALA A CA 1
ATOM 692 C C . ALA A 1 89 ? 9.393 -3.965 -20.270 1.00 94.00 89 ALA A C 1
ATOM 694 O O . ALA A 1 89 ? 9.435 -3.155 -21.193 1.00 94.00 89 ALA A O 1
ATOM 695 N N . ALA A 1 90 ? 8.246 -4.348 -19.706 1.00 94.12 90 ALA A N 1
ATOM 696 C CA . ALA A 1 90 ? 6.957 -3.795 -20.093 1.00 94.12 90 ALA A CA 1
ATOM 697 C C . ALA A 1 90 ? 6.709 -2.397 -19.499 1.00 94.12 90 ALA A C 1
ATOM 699 O O . ALA A 1 90 ? 6.215 -1.517 -20.204 1.00 94.12 90 ALA A O 1
ATOM 700 N N . LEU A 1 91 ? 7.091 -2.167 -18.237 1.00 91.69 91 LEU A N 1
ATOM 701 C CA . LEU A 1 91 ? 6.973 -0.860 -17.576 1.00 91.69 91 LEU A CA 1
ATOM 702 C C . LEU A 1 91 ? 7.823 0.229 -18.240 1.00 91.69 91 LEU A C 1
ATOM 704 O O . LEU A 1 91 ? 7.400 1.383 -18.268 1.00 91.69 91 LEU A O 1
ATOM 708 N N . ASP A 1 92 ? 8.977 -0.133 -18.803 1.00 89.31 92 ASP A N 1
ATOM 709 C CA . ASP A 1 92 ? 9.827 0.787 -19.568 1.00 89.31 92 ASP A CA 1
ATOM 710 C C . ASP A 1 92 ? 9.151 1.272 -20.865 1.00 89.31 92 ASP A C 1
ATOM 712 O O . ASP A 1 92 ? 9.498 2.332 -21.384 1.00 89.31 92 ASP A O 1
ATOM 716 N N . GLN A 1 93 ? 8.187 0.510 -21.396 1.00 91.81 93 GLN A N 1
ATOM 717 C CA . GLN A 1 93 ? 7.423 0.870 -22.597 1.00 91.81 93 GLN A CA 1
ATOM 718 C C . GLN A 1 93 ? 6.125 1.607 -22.257 1.00 91.81 93 GLN A C 1
ATOM 720 O O . GLN A 1 93 ? 5.771 2.583 -22.916 1.00 91.81 93 GLN A O 1
ATOM 725 N N . ASP A 1 94 ? 5.406 1.136 -21.238 1.00 91.88 94 ASP A N 1
ATOM 726 C CA . ASP A 1 94 ? 4.174 1.746 -20.747 1.00 91.88 94 ASP A CA 1
ATOM 727 C C . ASP A 1 94 ? 4.068 1.572 -19.230 1.00 91.88 94 ASP A C 1
ATOM 729 O O . ASP A 1 94 ? 3.806 0.484 -18.715 1.00 91.88 94 ASP A O 1
ATOM 733 N N . VAL A 1 95 ? 4.191 2.679 -18.500 1.00 86.81 95 VAL A N 1
ATOM 734 C CA . VAL A 1 95 ? 4.066 2.696 -17.036 1.00 86.81 95 VAL A CA 1
ATOM 735 C C . VAL A 1 95 ? 2.691 2.222 -16.546 1.00 86.81 95 VAL A C 1
ATOM 737 O O . VAL A 1 95 ? 2.570 1.750 -15.416 1.00 86.81 95 VAL A O 1
ATOM 740 N N . ASN A 1 96 ? 1.654 2.289 -17.390 1.00 91.38 96 ASN A N 1
ATOM 741 C CA . ASN A 1 96 ? 0.310 1.806 -17.063 1.00 91.38 96 ASN A CA 1
ATOM 742 C C . ASN A 1 96 ? 0.145 0.293 -17.260 1.00 91.38 96 ASN A C 1
ATOM 744 O O . ASN A 1 96 ? -0.909 -0.249 -16.894 1.00 91.38 96 ASN A O 1
ATOM 748 N N . HIS A 1 97 ? 1.164 -0.387 -17.803 1.00 93.94 97 HIS A N 1
ATOM 749 C CA . HIS A 1 97 ? 1.145 -1.824 -18.058 1.00 93.94 97 HIS A CA 1
ATOM 750 C C . HIS A 1 97 ? 0.868 -2.626 -16.785 1.00 93.94 97 HIS A C 1
ATOM 752 O O . HIS A 1 97 ? 0.108 -3.586 -16.828 1.00 93.94 97 HIS A O 1
ATOM 758 N N . LEU A 1 98 ? 1.432 -2.217 -15.646 1.00 94.88 98 LEU A N 1
ATOM 759 C CA . LEU A 1 98 ? 1.182 -2.864 -14.357 1.00 94.88 98 LEU A CA 1
ATOM 760 C C . LEU A 1 98 ? -0.254 -2.630 -13.880 1.00 94.88 98 LEU A C 1
ATOM 762 O O . LEU A 1 98 ? -0.970 -3.567 -13.536 1.00 94.88 98 LEU A O 1
ATOM 766 N N . GLY A 1 99 ? -0.680 -1.371 -13.836 1.00 95.62 99 GLY A N 1
ATOM 767 C CA . GLY A 1 99 ? -1.925 -0.970 -13.199 1.00 95.62 99 GLY A CA 1
ATOM 768 C C . GLY A 1 99 ? -2.053 0.544 -13.093 1.00 95.62 99 GLY A C 1
ATOM 769 O O . GLY A 1 99 ? -1.120 1.286 -13.376 1.00 95.62 99 GLY A O 1
ATOM 770 N N . THR A 1 100 ? -3.231 1.011 -12.697 1.00 96.44 100 THR A N 1
ATOM 771 C CA . THR A 1 100 ? -3.534 2.437 -12.503 1.00 96.44 100 THR A CA 1
ATOM 772 C C . THR A 1 100 ? -4.389 2.614 -11.263 1.00 96.44 100 THR A C 1
ATOM 774 O O . THR A 1 100 ? -5.279 1.803 -11.013 1.00 96.44 100 THR A O 1
ATOM 777 N N . ALA A 1 101 ? -4.183 3.701 -10.525 1.00 97.06 101 ALA A N 1
ATOM 778 C CA . ALA A 1 101 ? -5.016 4.040 -9.382 1.00 97.06 101 ALA A CA 1
ATOM 779 C C . ALA A 1 101 ? -5.302 5.545 -9.323 1.00 97.06 101 ALA A C 1
ATOM 781 O O . ALA A 1 101 ? -4.478 6.356 -9.734 1.00 97.06 101 ALA A O 1
ATOM 782 N N . THR A 1 102 ? -6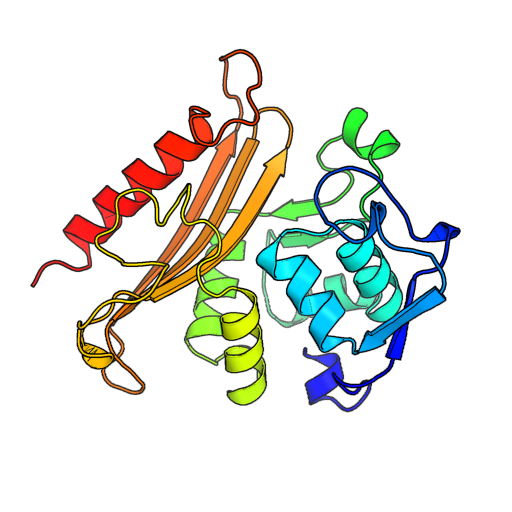.451 5.928 -8.769 1.00 97.56 102 THR A N 1
ATOM 783 C CA . THR A 1 102 ? -6.754 7.327 -8.435 1.00 97.56 102 THR A CA 1
ATOM 784 C C . THR A 1 102 ? -6.481 7.600 -6.953 1.00 97.56 102 THR A C 1
ATOM 786 O O . THR A 1 102 ? -6.691 6.705 -6.124 1.00 97.56 102 THR A O 1
ATOM 789 N N . PRO A 1 103 ? -6.114 8.841 -6.565 1.00 97.44 103 PRO A N 1
ATOM 790 C CA . PRO A 1 103 ? -5.976 9.197 -5.154 1.00 97.44 103 PRO A CA 1
ATOM 791 C C . PRO A 1 103 ? -7.245 8.903 -4.347 1.00 97.44 103 PRO A C 1
ATOM 793 O O . PRO A 1 103 ? -7.176 8.361 -3.248 1.00 97.44 103 PRO A O 1
ATOM 796 N N . ARG A 1 104 ? -8.424 9.188 -4.920 1.00 97.81 104 ARG A N 1
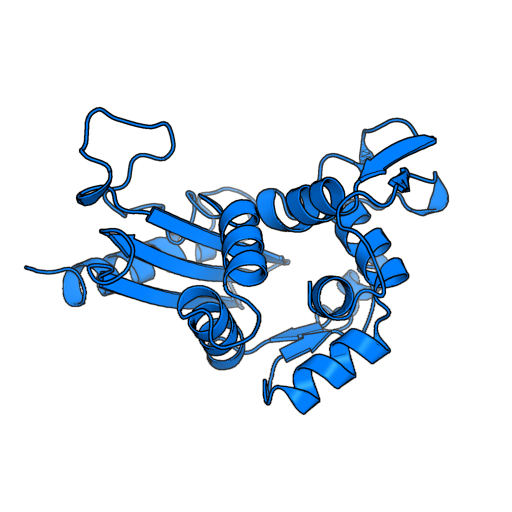ATOM 797 C CA . ARG A 1 104 ? -9.725 8.923 -4.287 1.00 97.81 104 ARG A CA 1
ATOM 798 C C . ARG A 1 104 ? -9.962 7.430 -4.050 1.00 97.81 104 ARG A C 1
ATOM 800 O O . ARG A 1 104 ? -10.465 7.075 -2.988 1.00 97.81 104 ARG A O 1
ATOM 807 N N . GLY A 1 105 ? -9.618 6.579 -5.019 1.00 97.88 105 GLY A N 1
ATOM 808 C CA . GLY A 1 105 ? -9.779 5.128 -4.923 1.00 97.88 105 GLY A CA 1
ATOM 809 C C . GLY A 1 105 ? -8.944 4.537 -3.790 1.00 97.88 105 GLY A C 1
ATOM 810 O O . GLY A 1 105 ? -9.502 3.929 -2.877 1.00 97.88 105 GLY A O 1
ATOM 811 N N . LEU A 1 106 ? -7.629 4.792 -3.793 1.00 98.12 106 LEU A N 1
ATOM 812 C CA . LEU A 1 106 ? -6.742 4.297 -2.732 1.00 98.12 106 LEU A CA 1
ATOM 813 C C . LEU A 1 106 ? -7.104 4.876 -1.364 1.00 98.12 106 LEU A C 1
ATOM 815 O O . LEU A 1 106 ? -7.078 4.151 -0.374 1.00 98.12 106 LEU A O 1
ATOM 819 N N . ASN A 1 107 ? -7.496 6.155 -1.300 1.00 97.88 107 ASN A N 1
ATOM 820 C CA . ASN A 1 107 ? -7.908 6.758 -0.039 1.00 97.88 107 ASN A CA 1
ATOM 821 C C . ASN A 1 107 ? -9.141 6.054 0.539 1.00 97.88 107 ASN A C 1
ATOM 823 O O . ASN A 1 107 ? -9.137 5.726 1.718 1.00 97.88 107 ASN A O 1
ATOM 827 N N . ARG A 1 108 ? -10.164 5.767 -0.284 1.00 97.81 108 ARG A N 1
ATOM 828 C CA . ARG A 1 108 ? -11.350 5.004 0.148 1.00 97.81 108 ARG A CA 1
ATOM 829 C C . ARG A 1 108 ? -10.974 3.613 0.659 1.00 97.81 108 ARG A C 1
ATOM 831 O O . ARG A 1 108 ? -11.508 3.200 1.683 1.00 97.81 108 ARG A O 1
ATOM 838 N N . LEU A 1 109 ? -10.067 2.914 -0.028 1.00 98.00 109 LEU A N 1
ATOM 839 C CA . LEU A 1 109 ? -9.607 1.589 0.392 1.00 98.00 109 LEU A CA 1
ATOM 840 C C . LEU A 1 109 ? -8.901 1.654 1.751 1.00 98.00 109 LEU A C 1
ATOM 842 O O . LEU A 1 109 ? -9.263 0.916 2.663 1.00 98.00 109 LEU A O 1
ATOM 846 N N . MET A 1 110 ? -7.960 2.586 1.920 1.00 98.00 110 MET A N 1
ATOM 847 C CA . MET A 1 110 ? -7.266 2.793 3.193 1.00 98.00 110 MET A CA 1
ATOM 848 C C . MET A 1 110 ? -8.241 3.168 4.322 1.00 98.00 110 MET A C 1
ATOM 850 O O . MET A 1 110 ? -8.123 2.647 5.430 1.00 98.00 110 MET A O 1
ATOM 854 N N . THR A 1 111 ? -9.243 4.016 4.051 1.00 97.25 111 THR A N 1
ATOM 855 C CA . THR A 1 111 ? -10.295 4.346 5.029 1.00 97.25 111 THR A CA 1
ATOM 856 C C . THR A 1 111 ? -11.079 3.104 5.444 1.00 97.25 111 THR A C 1
ATOM 858 O O . THR A 1 111 ? -11.290 2.899 6.637 1.00 97.25 111 THR A O 1
ATOM 861 N N . ALA A 1 112 ? -11.480 2.260 4.491 1.00 97.38 112 ALA A N 1
ATOM 862 C CA . ALA A 1 112 ? -12.265 1.061 4.773 1.00 97.38 112 ALA A CA 1
ATOM 863 C C . ALA A 1 112 ? -11.462 -0.003 5.547 1.00 97.38 112 ALA A C 1
ATOM 865 O O . ALA A 1 112 ? -12.000 -0.661 6.439 1.00 97.38 112 ALA A O 1
ATOM 866 N N . VAL A 1 113 ? -10.158 -0.126 5.267 1.00 97.12 113 VAL A N 1
ATOM 867 C CA . VAL A 1 113 ? -9.232 -0.947 6.063 1.00 97.12 113 VAL A CA 1
ATOM 868 C C . VAL A 1 113 ? -9.149 -0.421 7.494 1.00 97.12 113 VAL A C 1
ATOM 870 O O . VAL A 1 113 ? -9.379 -1.179 8.434 1.00 97.12 113 VAL A O 1
ATOM 873 N N . PHE A 1 114 ? -8.873 0.874 7.671 1.00 96.44 114 PHE A N 1
ATOM 874 C CA . PHE A 1 114 ? -8.711 1.469 8.998 1.00 96.44 114 PHE A CA 1
ATOM 875 C C . PHE A 1 114 ? -9.987 1.394 9.845 1.00 96.44 114 PHE A C 1
ATOM 877 O O . PHE A 1 114 ? -9.930 1.043 11.019 1.00 96.44 114 PHE A O 1
ATOM 884 N N . GLN A 1 115 ? -11.146 1.659 9.238 1.00 95.31 115 GLN A N 1
ATOM 885 C CA . GLN A 1 115 ? -12.452 1.574 9.898 1.00 95.31 115 GLN A CA 1
ATOM 886 C C . GLN A 1 115 ? -12.968 0.138 10.052 1.00 95.31 115 GLN A C 1
ATOM 888 O O . GLN A 1 115 ? -14.036 -0.055 10.627 1.00 95.31 115 GLN A O 1
ATOM 893 N N . GLN A 1 116 ? -12.227 -0.860 9.558 1.00 95.44 116 GLN A N 1
ATOM 894 C CA . GLN A 1 116 ? -12.590 -2.277 9.637 1.00 95.44 116 GLN A CA 1
ATOM 895 C C . GLN A 1 116 ? -13.947 -2.589 8.986 1.00 95.44 116 GLN A C 1
ATOM 897 O O . GLN A 1 116 ? -14.692 -3.446 9.451 1.00 95.44 116 GLN A O 1
ATOM 902 N N . THR A 1 117 ? -14.282 -1.875 7.910 1.00 96.19 117 THR A N 1
ATOM 903 C CA . THR A 1 117 ? -15.554 -2.030 7.186 1.00 96.19 117 THR A CA 1
ATOM 904 C C . THR A 1 117 ? -15.424 -2.863 5.918 1.00 96.19 117 THR A C 1
ATOM 906 O O . THR A 1 117 ? -16.437 -3.190 5.309 1.00 96.19 117 THR A O 1
ATOM 909 N N . ILE A 1 118 ? -14.193 -3.200 5.516 1.00 96.88 118 ILE A N 1
ATOM 910 C CA . ILE A 1 118 ? -13.925 -3.951 4.285 1.00 96.88 118 ILE A CA 1
ATOM 911 C C . ILE A 1 118 ? -13.771 -5.458 4.499 1.00 96.88 118 ILE A C 1
ATOM 913 O O . ILE A 1 118 ? -14.101 -6.236 3.618 1.00 96.88 118 ILE A O 1
ATOM 917 N N . LEU A 1 119 ? -13.257 -5.870 5.659 1.00 97.31 119 LEU A N 1
ATOM 918 C CA . LEU A 1 119 ? -13.007 -7.260 6.043 1.00 97.31 119 LEU A CA 1
ATOM 919 C C . LEU A 1 119 ? -13.190 -7.401 7.559 1.00 97.31 119 LEU A C 1
ATOM 921 O O . LEU A 1 119 ? -13.520 -6.440 8.254 1.00 97.31 119 LEU A O 1
ATOM 925 N N . THR A 1 120 ? -12.939 -8.598 8.093 1.00 98.00 120 THR A N 1
ATOM 926 C CA . THR A 1 120 ? -12.966 -8.834 9.541 1.00 98.00 120 THR A CA 1
ATOM 927 C C . THR A 1 120 ? -11.969 -7.929 10.290 1.00 98.00 120 THR A C 1
ATOM 929 O O . THR A 1 120 ? -10.896 -7.616 9.758 1.00 98.00 120 THR A O 1
ATOM 932 N N . PRO A 1 121 ? -12.249 -7.562 11.559 1.00 97.12 121 PRO A N 1
ATOM 933 C CA . PRO A 1 121 ? -11.333 -6.768 12.381 1.00 97.12 121 PRO A CA 1
ATOM 934 C C . PRO A 1 121 ? -9.906 -7.325 12.440 1.00 97.12 121 PRO A C 1
ATOM 936 O O . PRO A 1 121 ? -8.942 -6.571 12.332 1.00 97.12 121 PRO A O 1
ATOM 939 N N . ALA A 1 122 ? -9.765 -8.650 12.556 1.00 97.62 122 ALA A N 1
ATOM 940 C CA . ALA A 1 122 ? -8.466 -9.318 12.590 1.00 97.62 122 ALA A CA 1
ATOM 941 C C . ALA A 1 122 ? -7.704 -9.177 11.262 1.00 97.62 122 ALA A C 1
ATOM 943 O O . ALA A 1 122 ? -6.504 -8.905 11.267 1.00 97.62 122 ALA A O 1
ATOM 944 N N . ALA A 1 123 ? -8.394 -9.303 10.123 1.00 98.25 123 ALA A N 1
ATOM 945 C CA . ALA A 1 123 ? -7.772 -9.127 8.816 1.00 98.25 123 ALA A CA 1
ATOM 946 C C . ALA A 1 123 ? -7.318 -7.677 8.594 1.00 98.25 123 ALA A C 1
ATOM 948 O O . ALA A 1 123 ? -6.200 -7.445 8.134 1.00 98.25 123 ALA A O 1
ATOM 949 N N . CYS A 1 124 ? -8.148 -6.698 8.964 1.00 98.06 124 CYS A N 1
ATOM 950 C CA . CYS A 1 124 ? -7.784 -5.284 8.885 1.00 98.06 124 CYS A CA 1
ATOM 951 C C . CYS A 1 124 ? -6.619 -4.920 9.807 1.00 98.06 124 CYS A C 1
ATOM 953 O O . CYS A 1 124 ? -5.709 -4.208 9.384 1.00 98.06 124 CYS A O 1
ATOM 955 N N . ALA A 1 125 ? -6.600 -5.448 11.032 1.00 96.88 125 ALA A N 1
ATOM 956 C CA . ALA A 1 125 ? -5.484 -5.265 11.953 1.00 96.88 125 ALA A CA 1
ATOM 957 C C . ALA A 1 125 ? -4.172 -5.826 11.382 1.00 96.88 125 ALA A C 1
ATOM 959 O O . ALA A 1 125 ? -3.142 -5.158 11.455 1.00 96.88 125 ALA A O 1
ATOM 960 N N . GLU A 1 126 ? -4.205 -7.003 10.752 1.00 98.19 126 GLU A N 1
ATOM 961 C CA . GLU A 1 126 ? -3.017 -7.589 10.125 1.00 98.19 126 GLU A CA 1
ATOM 962 C C . GLU A 1 126 ? -2.527 -6.760 8.925 1.00 98.19 126 GLU A C 1
ATOM 964 O O . GLU A 1 126 ? -1.325 -6.527 8.790 1.00 98.19 126 GLU A O 1
ATOM 969 N N . MET A 1 127 ? -3.439 -6.228 8.101 1.00 98.50 127 MET A N 1
ATOM 970 C CA . MET A 1 127 ? -3.078 -5.301 7.018 1.00 98.50 127 MET A CA 1
ATOM 971 C C . MET A 1 127 ? -2.401 -4.033 7.558 1.00 98.50 127 MET A C 1
ATOM 973 O O . MET A 1 127 ? -1.353 -3.627 7.053 1.00 98.50 127 MET A O 1
ATOM 977 N N . LEU A 1 128 ? -2.953 -3.421 8.611 1.00 97.50 128 LEU A N 1
ATOM 978 C CA . LEU A 1 128 ? -2.359 -2.244 9.256 1.00 97.50 128 LEU A CA 1
ATOM 979 C C . LEU A 1 128 ? -0.996 -2.562 9.885 1.00 97.50 128 LEU A C 1
ATOM 981 O O . LEU A 1 128 ? -0.073 -1.757 9.767 1.00 97.50 128 LEU A O 1
ATOM 985 N N . ARG A 1 129 ? -0.833 -3.749 10.487 1.00 97.00 129 ARG A N 1
ATOM 986 C CA . ARG A 1 129 ? 0.451 -4.219 11.033 1.00 97.00 129 ARG A CA 1
ATOM 987 C C . ARG A 1 129 ? 1.526 -4.288 9.948 1.00 97.00 129 ARG A C 1
ATOM 989 O O . ARG A 1 129 ? 2.648 -3.846 10.181 1.00 97.00 129 ARG A O 1
ATOM 996 N N . MET A 1 130 ? 1.190 -4.813 8.769 1.00 97.81 130 MET A N 1
ATOM 997 C CA . MET A 1 130 ? 2.115 -4.909 7.631 1.00 97.81 130 MET A CA 1
ATOM 998 C C . MET A 1 130 ? 2.503 -3.540 7.052 1.00 97.81 130 MET A C 1
ATOM 1000 O O . MET A 1 130 ? 3.593 -3.388 6.508 1.00 97.81 130 MET A O 1
ATOM 1004 N N . MET A 1 131 ? 1.620 -2.550 7.179 1.00 97.88 131 MET A N 1
ATOM 1005 C CA . MET A 1 131 ? 1.811 -1.174 6.706 1.00 97.88 131 MET A CA 1
ATOM 1006 C C . MET A 1 131 ? 2.451 -0.243 7.745 1.00 97.88 131 MET A C 1
ATOM 1008 O O . MET A 1 131 ? 2.703 0.929 7.451 1.00 97.88 131 MET A O 1
ATOM 1012 N N . ASN A 1 132 ? 2.676 -0.727 8.966 1.00 95.50 132 ASN A N 1
ATOM 1013 C CA . ASN A 1 132 ? 3.099 0.092 10.093 1.00 95.50 132 ASN A CA 1
ATOM 1014 C C . ASN A 1 132 ? 4.399 0.853 9.783 1.00 95.50 132 ASN A C 1
ATOM 1016 O O . ASN A 1 132 ? 5.380 0.266 9.329 1.00 95.50 132 ASN A O 1
ATOM 1020 N N . LYS A 1 133 ? 4.403 2.161 10.058 1.00 95.25 133 LYS A N 1
ATOM 1021 C CA . LYS A 1 133 ? 5.529 3.098 9.880 1.00 95.25 133 LYS A CA 1
ATOM 1022 C C . LYS A 1 133 ? 5.998 3.305 8.431 1.00 95.25 133 LYS A C 1
ATOM 1024 O O . LYS A 1 133 ? 6.958 4.039 8.197 1.00 95.25 133 LYS A O 1
ATOM 1029 N N . VAL A 1 134 ? 5.332 2.704 7.443 1.00 97.06 134 VAL A N 1
ATOM 1030 C CA . VAL A 1 134 ? 5.720 2.810 6.029 1.00 97.06 134 VAL A CA 1
ATOM 1031 C C . VAL A 1 134 ? 5.477 4.225 5.496 1.00 97.06 134 VAL A C 1
ATOM 1033 O O . VAL A 1 134 ? 4.381 4.779 5.599 1.00 97.06 134 VAL A O 1
ATOM 1036 N N . GLY A 1 135 ? 6.514 4.779 4.860 1.00 95.75 135 GLY A N 1
ATOM 1037 C CA . GLY A 1 135 ? 6.534 6.125 4.279 1.00 95.75 135 GLY A CA 1
ATOM 1038 C C . GLY A 1 135 ? 6.831 7.235 5.289 1.00 95.75 135 GLY A C 1
ATOM 1039 O O . GLY A 1 135 ? 6.273 8.335 5.213 1.00 95.75 135 GLY A O 1
ATOM 1040 N N . ALA A 1 136 ? 7.730 6.928 6.226 1.00 95.19 136 ALA A N 1
ATOM 1041 C CA . ALA A 1 136 ? 8.359 7.878 7.134 1.00 95.19 136 ALA A CA 1
ATOM 1042 C C . ALA A 1 136 ? 9.088 9.020 6.415 1.00 95.19 136 ALA A C 1
ATOM 1044 O O . ALA A 1 136 ? 9.111 10.146 6.892 1.00 95.19 136 ALA A O 1
ATOM 1045 N N . ASP A 1 137 ? 9.640 8.738 5.241 1.00 94.94 137 ASP A N 1
ATOM 1046 C CA . ASP A 1 137 ? 10.338 9.673 4.361 1.00 94.94 137 ASP A CA 1
ATOM 1047 C C . ASP A 1 137 ? 9.395 10.573 3.538 1.00 94.94 137 ASP A C 1
ATOM 1049 O O . ASP A 1 137 ? 9.864 11.484 2.853 1.00 94.94 137 ASP A O 1
ATOM 1053 N N . ARG A 1 138 ? 8.075 10.338 3.609 1.00 97.06 138 ARG A N 1
ATOM 1054 C CA . ARG A 1 138 ? 7.025 11.003 2.817 1.00 97.06 138 ARG A CA 1
ATOM 1055 C C . ARG A 1 138 ? 5.919 11.565 3.709 1.00 97.06 138 ARG A C 1
ATOM 1057 O O . ARG A 1 138 ? 6.139 12.603 4.316 1.00 97.06 138 ARG A O 1
ATOM 1064 N N . ILE A 1 139 ? 4.748 10.924 3.824 1.00 98.12 139 ILE A N 1
ATOM 1065 C CA . ILE A 1 139 ? 3.636 11.407 4.667 1.00 98.12 139 ILE A CA 1
ATOM 1066 C C . ILE A 1 139 ? 4.114 11.628 6.101 1.00 98.12 139 ILE A C 1
ATOM 1068 O O . ILE A 1 139 ? 3.794 12.656 6.685 1.00 98.12 139 ILE A O 1
ATOM 1072 N N . GLY A 1 140 ? 4.921 10.712 6.645 1.00 96.75 140 GLY A N 1
ATOM 1073 C CA . GLY A 1 140 ? 5.462 10.833 7.999 1.00 96.75 140 GLY A CA 1
ATOM 1074 C C . GLY A 1 140 ? 6.543 11.904 8.167 1.00 96.75 140 GLY A C 1
ATOM 1075 O O . GLY A 1 140 ? 6.874 12.246 9.296 1.00 96.75 140 GLY A O 1
ATOM 1076 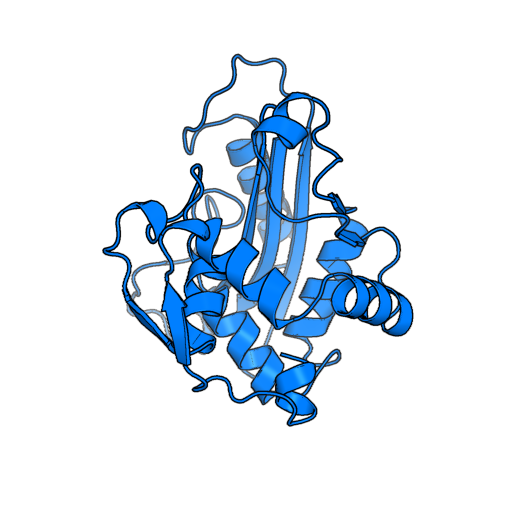N N . ARG A 1 141 ? 7.091 12.462 7.082 1.00 96.94 141 ARG A N 1
ATOM 1077 C CA . ARG A 1 141 ? 8.370 13.191 7.097 1.00 96.94 141 ARG A CA 1
ATOM 1078 C C . ARG A 1 141 ? 8.415 14.379 8.048 1.00 96.94 141 ARG A C 1
ATOM 1080 O O . ARG A 1 141 ? 9.448 14.651 8.648 1.00 96.94 141 ARG A O 1
ATOM 1087 N N . TYR A 1 142 ? 7.313 15.115 8.130 1.00 97.25 142 TYR A N 1
ATOM 1088 C CA . TYR A 1 142 ? 7.220 16.345 8.919 1.00 97.25 142 TYR A CA 1
ATOM 1089 C C . TYR A 1 142 ? 6.179 16.248 10.035 1.00 97.25 142 TYR A C 1
ATOM 1091 O O . TYR A 1 142 ? 5.831 17.262 10.645 1.00 97.25 142 TYR A O 1
ATOM 1099 N N . LEU A 1 143 ? 5.652 15.049 10.288 1.00 95.88 143 LEU A N 1
ATOM 1100 C CA . LEU A 1 143 ? 4.691 14.819 11.358 1.00 95.88 143 LEU A CA 1
ATOM 1101 C C . LEU A 1 143 ? 5.420 14.648 12.699 1.00 95.88 143 LEU A C 1
ATOM 1103 O O . LEU A 1 143 ? 6.557 14.182 12.715 1.00 95.88 143 LEU A O 1
ATOM 1107 N N . PRO A 1 144 ? 4.787 15.006 13.826 1.00 93.00 144 PRO A N 1
ATOM 1108 C CA . PRO A 1 144 ? 5.378 14.848 15.152 1.00 93.00 144 PRO A CA 1
ATOM 1109 C C . PRO A 1 144 ? 5.176 13.411 15.662 1.00 93.00 144 PRO A C 1
ATOM 1111 O O . PRO A 1 144 ? 4.394 13.181 16.581 1.00 93.00 144 PRO A O 1
ATOM 1114 N N . TRP A 1 145 ? 5.824 12.439 15.020 1.00 90.06 145 TRP A N 1
ATOM 1115 C CA . TRP A 1 145 ? 5.803 11.030 15.424 1.00 90.06 145 TRP A CA 1
ATOM 1116 C C . TRP A 1 145 ? 7.224 10.495 15.576 1.00 90.06 145 TRP A C 1
ATOM 1118 O O . TRP A 1 145 ? 8.131 10.946 14.877 1.00 90.06 145 TRP A O 1
ATOM 1128 N N . GLU A 1 146 ? 7.392 9.509 16.456 1.00 86.44 146 GLU A N 1
ATOM 1129 C CA . GLU A 1 146 ? 8.670 8.841 16.680 1.00 86.44 146 GLU A CA 1
ATOM 1130 C C . GLU A 1 146 ? 8.642 7.409 16.106 1.00 86.44 146 GLU A C 1
ATOM 1132 O O . GLU A 1 146 ? 8.020 6.504 16.680 1.00 86.44 146 GLU A O 1
ATOM 1137 N N . PRO A 1 147 ? 9.296 7.155 14.956 1.00 79.62 147 PRO A N 1
ATOM 1138 C CA . PRO A 1 147 ? 9.331 5.830 14.346 1.00 79.62 147 PRO A CA 1
ATOM 1139 C C . PRO A 1 147 ? 10.066 4.778 15.180 1.00 79.62 147 PRO A C 1
ATOM 1141 O O . PRO A 1 147 ? 9.758 3.593 15.029 1.00 79.62 147 PRO A O 1
ATOM 1144 N N . TYR A 1 148 ? 11.012 5.147 16.046 1.00 81.38 148 TYR A N 1
ATOM 1145 C CA . TYR A 1 148 ? 11.842 4.184 16.785 1.00 81.38 148 TYR A CA 1
ATOM 1146 C C . TYR A 1 148 ? 11.405 3.964 18.237 1.00 81.38 148 TYR A C 1
ATOM 1148 O O . TYR A 1 148 ? 11.995 3.139 18.934 1.00 81.38 148 TYR A O 1
ATOM 1156 N N . GLY A 1 149 ? 10.295 4.589 18.634 1.00 74.69 149 GLY A N 1
ATOM 1157 C CA . GLY A 1 149 ? 9.741 4.527 19.980 1.00 74.69 149 GLY A CA 1
ATOM 1158 C C . GLY A 1 149 ? 10.330 5.588 20.909 1.00 74.69 149 GLY A C 1
ATOM 1159 O O . GLY A 1 149 ? 11.513 5.909 20.850 1.00 74.69 149 GLY A O 1
ATOM 1160 N N . ASP A 1 150 ? 9.471 6.104 21.777 1.00 81.19 150 ASP A N 1
ATOM 1161 C CA . ASP A 1 150 ? 9.752 7.091 22.813 1.00 81.19 150 ASP A CA 1
ATOM 1162 C C . ASP A 1 150 ? 8.997 6.735 24.108 1.00 81.19 150 ASP A C 1
ATOM 1164 O O . ASP A 1 150 ? 8.299 5.718 24.197 1.00 81.19 150 ASP A O 1
ATOM 1168 N N . GLU A 1 151 ? 9.163 7.574 25.132 1.00 86.19 151 GLU A N 1
ATOM 1169 C CA . GLU A 1 151 ? 8.454 7.469 26.414 1.00 86.19 151 GLU A CA 1
ATOM 1170 C C . GLU A 1 151 ? 7.012 8.006 26.351 1.00 86.19 151 GLU A C 1
ATOM 1172 O O . GLU A 1 151 ? 6.320 8.023 27.370 1.00 86.19 151 GLU A O 1
ATOM 1177 N N . THR A 1 152 ? 6.538 8.448 25.180 1.00 86.06 152 THR A N 1
ATOM 1178 C CA . THR A 1 152 ? 5.172 8.953 25.024 1.00 86.06 152 THR A CA 1
ATOM 1179 C C . THR A 1 152 ? 4.171 7.834 25.333 1.00 86.06 152 THR A C 1
ATOM 1181 O O . THR A 1 152 ? 4.356 6.702 24.876 1.00 86.06 152 THR A O 1
ATOM 1184 N N . PRO A 1 153 ? 3.105 8.097 26.109 1.00 87.62 153 PRO A N 1
ATOM 1185 C CA . PRO A 1 153 ? 2.041 7.121 26.332 1.00 87.62 153 PRO A CA 1
ATOM 1186 C C . PRO A 1 153 ? 1.420 6.657 25.009 1.00 87.62 153 PRO A C 1
ATOM 1188 O O . PRO A 1 153 ? 1.256 7.451 24.084 1.00 87.62 153 PRO A O 1
ATOM 1191 N N . GLU A 1 154 ? 1.060 5.377 24.896 1.00 84.81 154 GLU A N 1
ATOM 1192 C CA . GLU A 1 154 ? 0.552 4.799 23.639 1.00 84.81 154 GLU A CA 1
ATOM 1193 C C . GLU A 1 154 ? -0.688 5.544 23.117 1.00 84.81 154 GLU A C 1
ATOM 1195 O O . GLU A 1 154 ? -0.835 5.760 21.920 1.00 84.81 154 GLU A O 1
ATOM 1200 N N . GLU A 1 155 ? -1.549 6.007 24.019 1.00 82.56 155 GLU A N 1
ATOM 1201 C CA . GLU A 1 155 ? -2.731 6.813 23.721 1.00 82.56 155 GLU A CA 1
ATOM 1202 C C . GLU A 1 155 ? -2.422 8.188 23.098 1.00 82.56 155 GLU A C 1
ATOM 1204 O O . GLU A 1 155 ? -3.258 8.730 22.369 1.00 82.56 155 GLU A O 1
ATOM 1209 N N . GLU A 1 156 ? -1.232 8.736 23.347 1.00 85.69 156 GLU A N 1
ATOM 1210 C CA . GLU A 1 156 ? -0.773 10.034 22.841 1.00 85.69 156 GLU A CA 1
ATOM 1211 C C . GLU A 1 156 ? 0.065 9.904 21.561 1.00 85.69 156 GLU A C 1
ATOM 1213 O O . GLU A 1 156 ? 0.204 10.877 20.806 1.00 85.69 156 GLU A O 1
ATOM 1218 N N . LYS A 1 157 ? 0.596 8.705 21.283 1.00 90.38 157 LYS A N 1
ATOM 1219 C CA . LYS A 1 157 ? 1.444 8.458 20.116 1.00 90.38 157 LYS A CA 1
ATOM 1220 C C . LYS A 1 157 ? 0.696 8.714 18.820 1.00 90.38 157 LYS A C 1
ATOM 1222 O O . LYS A 1 157 ? -0.453 8.317 18.620 1.00 90.38 157 LYS A O 1
ATOM 1227 N N . LEU A 1 158 ? 1.401 9.363 17.898 1.00 93.56 158 LEU A N 1
ATOM 1228 C CA . LEU A 1 158 ? 0.959 9.472 16.522 1.00 93.56 158 LEU A CA 1
ATOM 1229 C C . LEU A 1 158 ? 1.416 8.229 15.758 1.00 93.56 158 LEU A C 1
ATOM 1231 O O . LEU A 1 158 ? 2.608 7.960 15.623 1.00 93.56 158 LEU A O 1
ATOM 1235 N N . HIS A 1 159 ? 0.456 7.484 15.238 1.00 94.81 159 HIS A N 1
ATOM 1236 C CA . HIS A 1 159 ? 0.697 6.305 14.429 1.00 94.81 159 HIS A CA 1
ATOM 1237 C C . HIS A 1 159 ? 0.595 6.637 12.946 1.00 94.81 159 HIS A C 1
ATOM 1239 O O . HIS A 1 159 ? -0.162 7.518 12.531 1.00 94.81 159 HIS A O 1
ATOM 1245 N N . LEU A 1 160 ? 1.335 5.876 12.146 1.00 96.75 160 LEU A N 1
ATOM 1246 C CA . LEU A 1 160 ? 1.319 5.924 10.694 1.00 96.75 160 LEU A CA 1
ATOM 1247 C C . LEU A 1 160 ? 1.275 4.491 10.171 1.00 96.75 160 LEU A C 1
ATOM 1249 O O . LEU A 1 160 ? 2.120 3.675 10.532 1.00 96.75 160 LEU A O 1
ATOM 1253 N N . ALA A 1 161 ? 0.336 4.203 9.277 1.00 97.62 161 ALA A N 1
ATOM 1254 C CA . ALA A 1 161 ? 0.335 2.984 8.480 1.00 97.62 161 ALA A CA 1
ATOM 1255 C C . ALA A 1 161 ? 0.084 3.359 7.023 1.00 97.62 161 ALA A C 1
ATOM 1257 O O . ALA A 1 161 ? -0.880 4.064 6.725 1.00 97.62 161 ALA A O 1
ATOM 1258 N N . GLY A 1 162 ? 0.949 2.926 6.110 1.00 98.12 162 GLY A N 1
ATOM 1259 C CA . GLY A 1 162 ? 0.839 3.311 4.710 1.00 98.12 162 GLY A CA 1
ATOM 1260 C C . GLY A 1 162 ? 1.436 2.328 3.718 1.00 98.12 162 GLY A C 1
ATOM 1261 O O . GLY A 1 162 ? 1.970 1.279 4.065 1.00 98.12 162 GLY A O 1
ATOM 1262 N N . LYS A 1 163 ? 1.364 2.714 2.447 1.00 98.38 163 LYS A N 1
ATOM 1263 C CA . LYS A 1 163 ? 2.091 2.080 1.353 1.00 98.38 163 LYS A CA 1
ATOM 1264 C C . LYS A 1 163 ? 2.597 3.143 0.390 1.00 98.38 163 LYS A C 1
ATOM 1266 O O . LYS A 1 163 ? 1.849 4.020 -0.045 1.00 98.38 163 LYS A O 1
ATOM 1271 N N . THR A 1 164 ? 3.881 3.061 0.065 1.00 97.62 164 THR A N 1
ATOM 1272 C CA . THR A 1 164 ? 4.547 3.935 -0.905 1.00 97.62 164 THR A CA 1
ATOM 1273 C C . THR A 1 164 ? 4.499 3.345 -2.315 1.00 97.62 164 THR A C 1
ATOM 1275 O O . THR A 1 164 ? 4.404 2.129 -2.490 1.00 97.62 164 THR A O 1
ATOM 1278 N N . GLY A 1 165 ? 4.594 4.211 -3.323 1.00 95.25 165 GLY A N 1
ATOM 1279 C CA . GLY A 1 165 ? 4.825 3.841 -4.720 1.00 95.25 165 GLY A CA 1
ATOM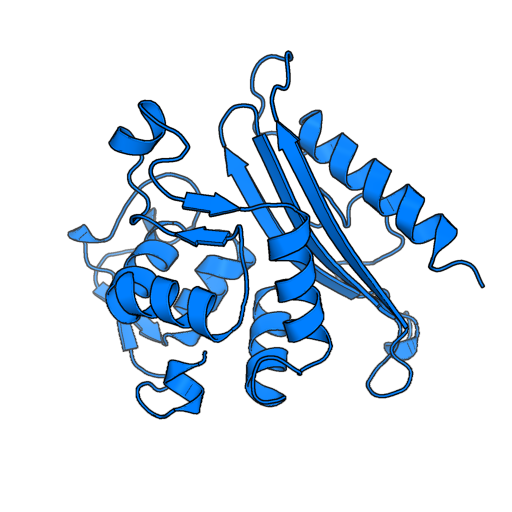 1280 C C . GLY A 1 165 ? 5.796 4.816 -5.381 1.00 95.25 165 GLY A C 1
ATOM 1281 O O . GLY A 1 165 ? 5.781 6.010 -5.069 1.00 95.25 165 GLY A O 1
ATOM 1282 N N . SER A 1 166 ? 6.661 4.313 -6.255 1.00 93.00 166 SER A N 1
ATOM 1283 C CA . SER A 1 166 ? 7.594 5.129 -7.031 1.00 93.00 166 SER A CA 1
ATOM 1284 C C . SER A 1 166 ? 7.757 4.544 -8.422 1.00 93.00 166 SER A C 1
ATOM 1286 O O . SER A 1 166 ? 8.018 3.353 -8.556 1.00 93.00 166 SER A O 1
ATOM 1288 N N . LEU A 1 167 ? 7.671 5.404 -9.426 1.00 89.94 167 LEU A N 1
ATOM 1289 C CA . LEU A 1 167 ? 8.096 5.148 -10.799 1.00 89.94 167 LEU A CA 1
ATOM 1290 C C . LEU A 1 167 ? 8.871 6.380 -11.278 1.00 89.94 167 LEU A C 1
ATOM 1292 O O . LEU A 1 167 ? 8.892 7.399 -10.585 1.00 89.94 167 LEU A O 1
ATOM 1296 N N . MET A 1 168 ? 9.507 6.304 -12.443 1.00 86.12 168 MET A N 1
ATOM 1297 C CA . MET A 1 168 ? 10.141 7.482 -13.038 1.00 86.12 168 MET A CA 1
ATOM 1298 C C . MET A 1 168 ? 9.116 8.623 -13.167 1.00 86.12 168 MET A C 1
ATOM 1300 O O . MET A 1 168 ? 7.996 8.398 -13.617 1.00 86.12 168 MET A O 1
ATOM 1304 N N . GLY A 1 169 ? 9.469 9.819 -12.695 1.00 85.88 169 GLY A N 1
ATOM 1305 C CA . GLY A 1 169 ? 8.619 11.012 -12.671 1.00 85.88 169 GLY A CA 1
ATOM 1306 C C . GLY A 1 169 ? 7.498 11.001 -11.626 1.00 85.88 169 GLY A C 1
ATOM 1307 O O . GLY A 1 169 ? 6.845 12.026 -11.431 1.00 85.88 169 GLY A O 1
ATOM 1308 N N . CYS A 1 170 ? 7.283 9.882 -10.922 1.00 91.12 170 CYS A N 1
ATOM 1309 C CA . CYS A 1 170 ? 6.119 9.679 -10.065 1.00 91.12 170 CYS A CA 1
ATOM 1310 C C . CYS A 1 170 ? 6.485 9.257 -8.636 1.00 91.12 170 CYS A C 1
ATOM 1312 O O . CYS A 1 170 ? 7.293 8.352 -8.393 1.00 91.12 170 CYS A O 1
ATOM 1314 N N . ARG A 1 171 ? 5.843 9.891 -7.652 1.00 95.00 171 ARG A N 1
ATOM 1315 C CA . ARG A 1 171 ? 5.895 9.496 -6.238 1.00 95.00 171 ARG A CA 1
ATOM 1316 C C . ARG A 1 171 ? 4.480 9.449 -5.696 1.00 95.00 171 ARG A C 1
ATOM 1318 O O . ARG A 1 171 ? 3.688 10.357 -5.911 1.00 95.00 171 ARG A O 1
ATOM 1325 N N . ALA A 1 172 ? 4.166 8.402 -4.950 1.00 96.88 172 ALA A N 1
ATOM 1326 C CA . ALA A 1 172 ? 2.854 8.242 -4.350 1.00 96.88 172 ALA A CA 1
ATOM 1327 C C . ALA A 1 172 ? 2.948 7.691 -2.934 1.00 96.88 172 ALA A C 1
ATOM 1329 O O . ALA A 1 172 ? 3.866 6.940 -2.591 1.00 96.88 172 ALA A O 1
ATOM 1330 N N . GLN A 1 173 ? 1.969 8.028 -2.108 1.00 98.44 173 GLN A N 1
ATOM 1331 C CA . GLN A 1 173 ? 1.717 7.308 -0.873 1.00 98.44 173 GLN A CA 1
ATOM 1332 C C . GLN A 1 173 ? 0.237 7.383 -0.522 1.00 98.44 173 GLN A C 1
ATOM 1334 O O . GLN A 1 173 ? -0.379 8.444 -0.617 1.00 98.44 173 GLN A O 1
ATOM 1339 N N . THR A 1 174 ? -0.307 6.253 -0.082 1.00 98.69 174 THR A N 1
ATOM 1340 C CA . THR A 1 174 ? -1.568 6.192 0.657 1.00 98.69 174 THR A CA 1
ATOM 1341 C C . THR A 1 174 ? -1.262 5.808 2.097 1.00 98.69 174 THR A C 1
ATOM 1343 O O . THR A 1 174 ? -0.427 4.931 2.334 1.00 98.69 174 THR A O 1
ATOM 1346 N N . ALA A 1 175 ? -1.865 6.490 3.065 1.00 98.50 175 ALA A N 1
ATOM 1347 C CA . ALA A 1 175 ? -1.667 6.188 4.474 1.00 98.50 175 ALA A CA 1
ATOM 1348 C C . ALA A 1 175 ? -2.854 6.614 5.335 1.00 98.50 175 ALA A C 1
ATOM 1350 O O . ALA A 1 175 ? -3.686 7.434 4.939 1.00 98.50 175 ALA A O 1
ATOM 1351 N N . VAL A 1 176 ? -2.876 6.080 6.547 1.00 98.12 176 VAL A N 1
ATOM 1352 C CA . VAL A 1 176 ? -3.667 6.575 7.664 1.00 98.12 176 VAL A CA 1
ATOM 1353 C C . VAL A 1 176 ? -2.740 7.044 8.779 1.00 98.12 176 VAL A C 1
ATOM 1355 O O . VAL A 1 176 ? -1.730 6.402 9.076 1.00 98.12 176 VAL A O 1
ATOM 1358 N N . VAL A 1 177 ? -3.089 8.188 9.364 1.00 97.56 177 VAL A N 1
ATOM 1359 C CA . VAL A 1 177 ? -2.404 8.821 10.492 1.00 97.56 177 VAL A CA 1
ATOM 1360 C C . VAL A 1 177 ? -3.415 9.002 11.614 1.00 97.56 177 VAL A C 1
ATOM 1362 O O . VAL A 1 177 ? -4.483 9.566 11.372 1.00 97.56 177 VAL A O 1
ATOM 1365 N N . TRP A 1 178 ? -3.116 8.541 12.829 1.00 95.31 178 TRP A N 1
ATOM 1366 C CA . TRP A 1 178 ? -4.063 8.621 13.948 1.00 95.31 178 TRP A CA 1
ATOM 1367 C C . TRP A 1 178 ? -3.379 8.668 15.317 1.00 95.31 178 TRP A C 1
ATOM 1369 O O . TRP A 1 178 ? -2.222 8.283 15.452 1.00 95.31 178 TRP A O 1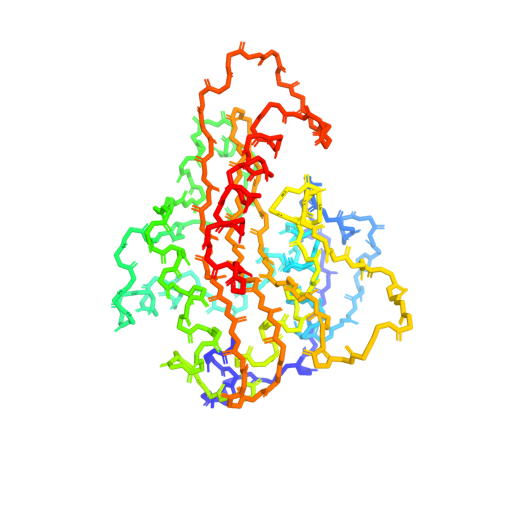
ATOM 1379 N N . ARG A 1 179 ? -4.119 9.126 16.331 1.00 92.81 179 ARG A N 1
ATOM 1380 C CA . ARG A 1 179 ? -3.810 8.984 17.763 1.00 92.81 179 ARG A CA 1
ATOM 1381 C C . ARG A 1 179 ? -4.873 8.134 18.446 1.00 92.81 179 ARG A C 1
ATOM 1383 O O . ARG A 1 179 ? -5.994 8.030 17.937 1.00 92.81 179 ARG A O 1
ATOM 1390 N N . GLY A 1 180 ? -4.544 7.593 19.614 1.00 87.12 180 GLY A N 1
ATOM 1391 C CA . GLY A 1 180 ? -5.466 6.829 20.447 1.00 87.12 180 GLY A CA 1
ATOM 1392 C C . GLY A 1 180 ? -5.718 5.400 19.958 1.00 87.12 180 GLY A C 1
ATOM 1393 O O . GLY A 1 180 ? -5.220 4.953 18.920 1.00 87.12 180 GLY A O 1
ATOM 1394 N N . ALA A 1 181 ? -6.541 4.676 20.717 1.00 81.88 181 ALA A N 1
ATOM 1395 C CA . ALA A 1 181 ? -6.835 3.265 20.493 1.00 81.88 181 ALA A CA 1
ATOM 1396 C C . ALA A 1 181 ? -8.339 2.975 20.610 1.00 81.88 181 ALA A C 1
ATOM 1398 O O . ALA A 1 181 ? -9.062 3.575 21.406 1.00 81.88 181 ALA A O 1
ATOM 1399 N N . GLY A 1 182 ? -8.832 2.032 19.804 1.00 78.06 182 GLY A N 1
ATOM 1400 C CA . GLY A 1 182 ? -10.245 1.653 19.804 1.00 78.06 182 GLY A CA 1
ATOM 1401 C C . GLY A 1 182 ? -11.173 2.845 19.542 1.00 78.06 182 GLY A C 1
ATOM 1402 O O . GLY A 1 182 ? -11.038 3.544 18.544 1.00 78.06 182 GLY A O 1
ATOM 1403 N N . LYS A 1 183 ? -12.130 3.093 20.445 1.00 76.06 183 LYS A N 1
ATOM 1404 C CA . LYS A 1 183 ? -13.170 4.125 20.261 1.00 76.06 183 LYS A CA 1
ATOM 1405 C C . LYS A 1 183 ? -12.672 5.568 20.388 1.00 76.06 183 LYS A C 1
ATOM 1407 O O . LYS A 1 183 ? -13.406 6.473 20.009 1.00 76.06 183 LYS A O 1
ATOM 1412 N N . THR A 1 184 ? -11.477 5.791 20.933 1.00 80.69 184 THR A N 1
ATOM 1413 C CA . THR A 1 184 ? -10.891 7.136 21.064 1.00 80.69 184 THR A CA 1
ATOM 1414 C C . THR A 1 184 ? -9.998 7.500 19.881 1.00 80.69 184 THR A C 1
ATOM 1416 O O . THR A 1 184 ? -9.402 8.575 19.882 1.00 80.69 184 THR A O 1
ATOM 1419 N N . GLN A 1 185 ? -9.909 6.630 18.866 1.00 87.44 185 GLN A N 1
ATOM 1420 C CA . GLN A 1 185 ? -9.108 6.891 17.679 1.00 87.44 185 GLN A CA 1
ATOM 1421 C C . GLN A 1 185 ? -9.583 8.143 16.944 1.00 87.44 185 GLN A C 1
ATOM 1423 O O . GLN A 1 185 ? -10.732 8.237 16.511 1.00 87.44 185 GLN A O 1
ATOM 1428 N N . ARG A 1 186 ? -8.659 9.086 16.758 1.00 89.62 186 ARG A N 1
ATOM 1429 C CA . ARG A 1 186 ? -8.849 10.293 15.950 1.00 89.62 186 ARG A CA 1
ATOM 1430 C C . ARG A 1 186 ? -7.706 10.391 14.955 1.00 89.62 186 ARG A C 1
ATOM 1432 O O . ARG A 1 186 ? -6.544 10.250 15.326 1.00 89.62 186 ARG A O 1
ATOM 1439 N N . GLY A 1 187 ? -8.029 10.629 13.692 1.00 93.50 187 GLY A N 1
ATOM 1440 C CA . GLY A 1 187 ? -7.036 10.631 12.630 1.00 93.50 187 GLY A CA 1
ATOM 1441 C C . GLY A 1 187 ? -7.621 10.963 11.270 1.00 93.50 187 GLY A C 1
ATOM 1442 O O . GLY A 1 187 ? -8.797 11.303 11.144 1.00 93.50 187 GLY A O 1
ATOM 1443 N N . PHE A 1 188 ? -6.789 10.833 10.246 1.00 96.88 188 PHE A N 1
ATOM 1444 C CA . PHE A 1 188 ? -7.171 11.031 8.859 1.00 96.88 188 PHE A CA 1
ATOM 1445 C C . PHE A 1 188 ? -6.471 10.023 7.951 1.00 96.88 188 PHE A C 1
ATOM 1447 O O . PHE A 1 188 ? -5.327 9.625 8.170 1.00 96.88 188 PHE A O 1
ATOM 1454 N N . THR A 1 189 ? -7.167 9.631 6.891 1.00 98.19 189 THR A N 1
ATOM 1455 C CA . THR A 1 189 ? -6.558 8.957 5.742 1.00 98.19 189 THR A CA 1
ATOM 1456 C C . THR A 1 189 ? -6.176 9.990 4.701 1.00 98.19 189 THR A C 1
ATOM 1458 O O . THR A 1 189 ? -6.957 10.909 4.445 1.00 98.19 189 THR A O 1
ATOM 1461 N N . ILE A 1 190 ? -5.018 9.822 4.078 1.00 98.62 190 ILE A N 1
ATOM 1462 C CA . ILE A 1 190 ? -4.555 10.692 3.006 1.00 98.62 190 ILE A CA 1
ATOM 1463 C C . ILE A 1 190 ? -3.913 9.858 1.902 1.00 98.62 190 ILE A C 1
ATOM 1465 O O . ILE A 1 190 ? -3.176 8.903 2.150 1.00 98.62 190 ILE A O 1
ATOM 1469 N N . THR A 1 191 ? -4.184 10.236 0.657 1.00 98.69 191 THR A N 1
ATOM 1470 C CA . THR A 1 191 ? -3.456 9.734 -0.505 1.00 98.69 191 THR A CA 1
ATOM 1471 C C . THR A 1 191 ? -2.965 10.903 -1.331 1.00 98.69 191 THR A C 1
ATOM 1473 O O . THR A 1 191 ? -3.756 11.752 -1.738 1.00 98.69 191 THR A O 1
ATOM 1476 N N . VAL A 1 192 ? -1.665 10.922 -1.604 1.00 98.38 192 VAL A N 1
ATOM 1477 C CA . VAL A 1 192 ? -1.026 11.916 -2.465 1.00 98.38 192 VAL A CA 1
ATOM 1478 C C . VAL A 1 192 ? -0.271 11.178 -3.562 1.00 98.38 192 VAL A C 1
ATOM 1480 O O . VAL A 1 192 ? 0.460 10.228 -3.285 1.00 98.38 192 VAL A O 1
ATOM 1483 N N . MET A 1 193 ? -0.466 11.614 -4.802 1.00 96.94 193 MET A N 1
ATOM 1484 C CA . MET A 1 193 ? 0.259 11.146 -5.980 1.00 96.94 193 MET A CA 1
ATOM 1485 C C . MET A 1 193 ? 0.811 12.374 -6.696 1.00 96.94 193 MET A C 1
ATOM 1487 O O . MET A 1 193 ? 0.072 13.330 -6.928 1.00 96.94 193 MET A O 1
ATOM 1491 N N . THR A 1 194 ? 2.097 12.356 -7.011 1.00 94.19 194 THR A N 1
ATOM 1492 C CA . THR A 1 194 ? 2.777 13.374 -7.809 1.00 94.19 194 THR A CA 1
ATOM 1493 C C . THR A 1 194 ? 3.211 12.734 -9.114 1.00 94.19 194 THR A C 1
ATOM 1495 O O . THR A 1 194 ? 3.699 11.606 -9.094 1.00 94.19 194 THR A O 1
ATOM 1498 N N . ASP A 1 195 ? 3.075 13.460 -10.213 1.00 90.25 195 ASP A N 1
ATOM 1499 C CA . ASP A 1 195 ? 3.493 13.040 -11.549 1.00 90.25 195 ASP A CA 1
ATOM 1500 C C . ASP A 1 195 ? 4.053 14.253 -12.306 1.00 90.25 195 ASP A C 1
ATOM 1502 O O . ASP A 1 195 ? 3.758 15.397 -11.943 1.00 90.25 195 ASP A O 1
ATOM 1506 N N . GLY A 1 196 ? 4.856 14.005 -13.339 1.00 80.69 196 GLY A N 1
ATOM 1507 C CA . GLY A 1 196 ? 5.401 15.045 -14.209 1.00 80.69 196 GLY A CA 1
ATOM 1508 C C . GLY A 1 196 ? 6.451 15.935 -13.542 1.00 80.69 196 GLY A C 1
ATOM 1509 O O . GLY A 1 196 ? 6.532 17.122 -13.863 1.00 80.69 196 GLY A O 1
ATOM 1510 N N . ASP A 1 197 ? 7.239 15.398 -12.604 1.00 77.62 197 ASP A N 1
ATOM 1511 C CA . ASP A 1 197 ? 8.379 16.126 -12.041 1.00 77.62 197 ASP A CA 1
ATOM 1512 C C . ASP A 1 197 ? 9.381 16.476 -13.157 1.00 77.62 197 ASP A C 1
ATOM 1514 O O . ASP A 1 197 ? 9.914 15.601 -13.835 1.00 77.62 197 ASP A O 1
ATOM 1518 N N . LEU A 1 198 ? 9.602 17.776 -13.372 1.00 68.81 198 LEU A N 1
ATOM 1519 C CA . LEU A 1 198 ? 10.487 18.292 -14.422 1.00 68.81 198 LEU A CA 1
ATOM 1520 C C . LEU A 1 198 ? 11.963 18.289 -14.000 1.00 68.81 198 LEU A C 1
ATOM 1522 O O . LEU A 1 198 ? 12.836 18.629 -14.803 1.00 68.81 198 LEU A O 1
ATOM 1526 N N . THR A 1 199 ? 12.253 17.971 -12.736 1.00 76.06 199 THR A N 1
ATOM 1527 C CA . THR A 1 199 ? 13.630 17.823 -12.264 1.00 76.06 199 THR A CA 1
ATOM 1528 C C . THR A 1 199 ? 14.236 16.510 -12.768 1.00 76.06 199 THR A C 1
ATOM 1530 O O . THR A 1 199 ? 13.504 15.546 -12.996 1.00 76.06 199 THR A O 1
ATOM 1533 N N . PRO A 1 200 ? 15.569 16.438 -12.972 1.00 81.00 200 PRO A N 1
ATOM 1534 C CA . PRO A 1 200 ? 16.216 15.169 -13.280 1.00 81.00 200 PRO A CA 1
ATOM 1535 C C . PRO A 1 200 ? 15.831 14.104 -12.250 1.00 81.00 200 PRO A C 1
ATOM 1537 O O . PRO A 1 200 ? 15.881 14.370 -11.046 1.00 81.00 200 PRO A O 1
ATOM 1540 N N . GLU A 1 201 ? 15.465 12.912 -12.727 1.00 83.94 201 GLU A N 1
ATOM 1541 C CA . GLU A 1 201 ? 14.982 11.832 -11.866 1.00 83.94 201 GLU A CA 1
ATOM 1542 C C . GLU A 1 201 ? 15.969 11.559 -10.725 1.00 83.94 201 GLU A C 1
ATOM 1544 O O . GLU A 1 201 ? 17.153 11.287 -10.942 1.00 83.94 201 GLU A O 1
ATOM 1549 N N . THR A 1 202 ? 15.464 11.596 -9.495 1.00 85.19 202 THR A N 1
ATOM 1550 C CA . THR A 1 202 ? 16.239 11.274 -8.299 1.00 85.19 202 THR A CA 1
ATOM 1551 C C . THR A 1 202 ? 15.466 10.318 -7.407 1.00 85.19 202 THR A C 1
ATOM 1553 O O . THR A 1 202 ? 14.326 10.570 -7.022 1.00 85.19 202 THR A O 1
ATOM 1556 N N . TRP A 1 203 ? 16.108 9.215 -7.031 1.00 87.31 203 TRP A N 1
ATOM 1557 C CA . TRP A 1 203 ? 15.549 8.201 -6.129 1.00 87.31 203 TRP A CA 1
ATOM 1558 C C . TRP A 1 203 ? 15.842 8.490 -4.652 1.00 87.31 203 TRP A C 1
ATOM 1560 O O . TRP A 1 203 ? 15.588 7.654 -3.789 1.00 87.31 203 TRP A O 1
ATOM 1570 N N . SER A 1 204 ? 16.375 9.678 -4.357 1.00 89.81 204 SER A N 1
ATOM 1571 C CA . SER A 1 204 ? 16.618 10.134 -2.992 1.00 89.81 204 SER A CA 1
ATOM 1572 C C . SER A 1 204 ? 15.309 10.356 -2.232 1.00 89.81 204 SER A C 1
ATOM 1574 O O . SER A 1 204 ? 14.280 10.725 -2.805 1.00 89.81 204 SER A O 1
ATOM 1576 N N . VAL A 1 205 ? 15.386 10.245 -0.906 1.00 91.69 205 VAL A N 1
ATOM 1577 C CA . VAL A 1 205 ? 14.341 10.708 0.019 1.00 91.69 205 VAL A CA 1
ATOM 1578 C C . VAL A 1 205 ? 14.049 12.209 -0.118 1.00 91.69 205 VAL A C 1
ATOM 1580 O O . VAL A 1 205 ? 13.012 12.673 0.345 1.00 91.69 205 VAL A O 1
ATOM 1583 N N . ASP A 1 206 ? 14.937 12.966 -0.766 1.00 93.00 206 ASP A N 1
ATOM 1584 C CA . ASP A 1 206 ? 14.786 14.400 -1.035 1.00 93.00 206 ASP A CA 1
ATOM 1585 C C . ASP A 1 206 ? 14.241 14.709 -2.439 1.00 93.00 206 ASP A C 1
ATOM 1587 O O . ASP A 1 206 ? 14.246 15.865 -2.861 1.00 93.00 206 ASP A O 1
ATOM 1591 N N . ALA A 1 207 ? 13.751 13.704 -3.173 1.00 92.69 207 ALA A N 1
ATOM 1592 C CA . ALA A 1 207 ? 13.056 13.926 -4.439 1.00 92.69 207 ALA A CA 1
ATOM 1593 C C . ALA A 1 207 ? 11.894 14.917 -4.266 1.00 92.69 207 ALA A C 1
ATOM 1595 O O . ALA A 1 207 ? 11.141 14.829 -3.290 1.00 92.69 207 ALA A O 1
ATOM 1596 N N . THR A 1 208 ? 11.699 15.829 -5.226 1.00 93.31 208 THR A N 1
ATOM 1597 C CA . THR A 1 208 ? 10.699 16.907 -5.119 1.00 93.31 208 THR A CA 1
ATOM 1598 C C . THR A 1 208 ? 9.302 16.357 -4.831 1.00 93.31 208 THR A C 1
ATOM 1600 O O . THR A 1 208 ? 8.627 16.854 -3.928 1.00 93.31 208 THR A O 1
ATOM 1603 N N . GLY A 1 209 ? 8.900 15.276 -5.510 1.00 94.19 209 GLY A N 1
ATOM 1604 C CA . GLY A 1 209 ? 7.637 14.582 -5.238 1.00 94.19 209 GLY A CA 1
ATOM 1605 C C . GLY A 1 209 ? 7.513 14.044 -3.803 1.00 94.19 209 GLY A C 1
ATOM 1606 O O . GLY A 1 209 ? 6.470 14.207 -3.172 1.00 94.19 209 GLY A O 1
ATOM 1607 N N . ALA A 1 210 ? 8.578 13.470 -3.232 1.00 95.50 210 ALA A N 1
ATOM 1608 C CA . ALA A 1 210 ? 8.571 12.970 -1.852 1.00 95.50 210 ALA A CA 1
ATOM 1609 C C . ALA A 1 210 ? 8.451 14.115 -0.829 1.00 95.50 210 ALA A C 1
ATOM 1611 O O . ALA A 1 210 ? 7.639 14.044 0.099 1.00 95.50 210 ALA A O 1
ATOM 1612 N N . LEU A 1 211 ? 9.192 15.207 -1.044 1.00 95.81 211 LEU A N 1
ATOM 1613 C CA . LEU A 1 211 ? 9.104 16.415 -0.221 1.00 95.81 211 LEU A CA 1
ATOM 1614 C C . LEU A 1 211 ? 7.714 17.060 -0.301 1.00 95.81 211 LEU A C 1
ATOM 1616 O O . LEU A 1 211 ? 7.179 17.497 0.720 1.00 95.81 211 LEU A O 1
ATOM 1620 N N . ALA A 1 212 ? 7.118 17.107 -1.495 1.00 96.25 212 ALA A N 1
ATOM 1621 C CA . ALA A 1 212 ? 5.771 17.628 -1.703 1.00 96.25 212 ALA A CA 1
ATOM 1622 C C . ALA A 1 212 ? 4.728 16.811 -0.928 1.00 96.25 212 ALA A C 1
ATOM 1624 O O . ALA A 1 212 ? 3.920 17.400 -0.209 1.00 96.25 212 ALA A O 1
ATOM 1625 N N . ILE A 1 213 ? 4.796 15.474 -0.991 1.00 98.12 213 ILE A N 1
ATOM 1626 C CA . ILE A 1 213 ? 3.920 14.584 -0.211 1.00 98.12 213 ILE A CA 1
ATOM 1627 C C . ILE A 1 213 ? 4.017 14.903 1.285 1.00 98.12 213 ILE A C 1
ATOM 1629 O O . ILE A 1 213 ? 2.988 15.087 1.936 1.00 98.12 213 ILE A O 1
ATOM 1633 N N . GLY A 1 214 ? 5.233 15.029 1.827 1.00 98.31 214 GLY A N 1
ATOM 1634 C CA . GLY A 1 214 ? 5.419 15.344 3.244 1.00 98.31 214 GLY A CA 1
ATOM 1635 C C . GLY A 1 214 ? 4.865 16.711 3.640 1.00 98.31 214 GLY A C 1
ATOM 1636 O O . GLY A 1 214 ? 4.222 16.840 4.682 1.00 98.31 214 GLY A O 1
ATOM 1637 N N . ARG A 1 215 ? 5.068 17.745 2.814 1.00 98.50 215 ARG A N 1
ATOM 1638 C CA . ARG A 1 215 ? 4.540 19.097 3.082 1.00 98.50 215 ARG A CA 1
ATOM 1639 C C . ARG A 1 215 ? 3.012 19.127 3.060 1.00 98.50 215 ARG A C 1
ATOM 1641 O O . ARG A 1 215 ? 2.410 19.751 3.929 1.00 98.50 215 ARG A O 1
ATOM 1648 N N . ILE A 1 216 ? 2.391 18.428 2.109 1.00 98.44 216 ILE A N 1
ATOM 1649 C CA . ILE A 1 216 ? 0.929 18.295 2.029 1.00 98.44 216 ILE A CA 1
ATOM 1650 C C . ILE A 1 216 ? 0.398 17.571 3.269 1.00 98.44 216 ILE A C 1
ATOM 1652 O O . ILE A 1 216 ? -0.537 18.055 3.903 1.00 98.44 216 ILE A O 1
ATOM 1656 N N . ALA A 1 217 ? 1.017 16.452 3.657 1.00 98.38 217 ALA A N 1
ATOM 1657 C CA . ALA A 1 217 ? 0.628 15.715 4.856 1.00 98.38 217 ALA A CA 1
ATOM 1658 C C . ALA A 1 217 ? 0.725 16.578 6.119 1.00 98.38 217 ALA A C 1
ATOM 1660 O O . ALA A 1 217 ? -0.182 16.545 6.950 1.00 98.38 217 ALA A O 1
ATOM 1661 N N . ARG A 1 218 ? 1.777 17.399 6.239 1.00 98.06 218 ARG A N 1
ATOM 1662 C CA . ARG A 1 218 ? 1.919 18.335 7.355 1.00 98.06 218 ARG A CA 1
ATOM 1663 C C . ARG A 1 218 ? 0.805 19.377 7.394 1.00 98.06 218 ARG A C 1
ATOM 1665 O O . ARG A 1 218 ? 0.231 19.590 8.454 1.00 98.06 218 ARG A O 1
ATOM 1672 N N . ALA A 1 219 ? 0.475 19.981 6.254 1.00 98.25 219 ALA A N 1
ATOM 1673 C CA . ALA A 1 219 ? -0.607 20.959 6.175 1.00 98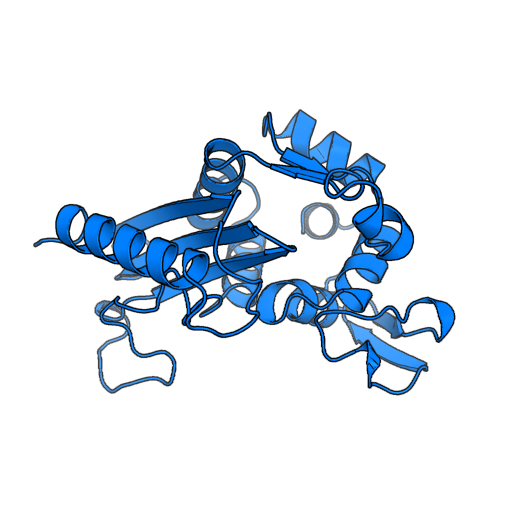.25 219 ALA A CA 1
ATOM 1674 C C . ALA A 1 219 ? -1.963 20.348 6.572 1.00 98.25 219 ALA A C 1
ATOM 1676 O O . ALA A 1 219 ? -2.724 20.966 7.308 1.00 98.25 219 ALA A O 1
ATOM 1677 N N . VAL A 1 220 ? -2.243 19.112 6.138 1.00 97.75 220 VAL A N 1
ATOM 1678 C CA . VAL A 1 220 ? -3.459 18.382 6.539 1.00 97.75 220 VAL A CA 1
ATOM 1679 C C . VAL A 1 220 ? -3.449 18.070 8.035 1.00 97.75 220 VAL A C 1
ATOM 1681 O O . VAL A 1 220 ? -4.459 18.273 8.703 1.00 97.75 220 VAL A O 1
ATOM 1684 N N . TYR A 1 221 ? -2.318 17.613 8.576 1.00 97.00 221 TYR A N 1
ATOM 1685 C CA . TYR A 1 221 ? -2.173 17.350 10.007 1.00 97.00 221 TYR A CA 1
ATOM 1686 C C . TYR A 1 221 ? -2.447 18.604 10.842 1.00 97.00 221 TYR A C 1
ATOM 1688 O O . TYR A 1 221 ? -3.251 18.549 11.769 1.00 97.00 221 TYR A O 1
ATOM 1696 N N . ASP A 1 222 ? -1.823 19.731 10.491 1.00 96.00 222 ASP A N 1
ATOM 1697 C CA . ASP A 1 222 ? -1.974 20.988 11.224 1.00 96.00 222 ASP A CA 1
ATOM 1698 C C . ASP A 1 222 ? -3.414 21.519 11.189 1.00 96.00 222 ASP A C 1
ATOM 1700 O O . ASP A 1 222 ? -3.776 22.281 12.074 1.00 96.00 222 ASP A O 1
ATOM 1704 N N . GLU A 1 223 ? -4.233 21.140 10.207 1.00 94.94 223 GLU A N 1
ATOM 1705 C CA . GLU A 1 223 ? -5.648 21.526 10.137 1.00 94.94 223 GLU A CA 1
ATOM 1706 C C . GLU A 1 223 ? -6.554 20.539 10.893 1.00 94.94 223 GLU A C 1
ATOM 1708 O O . GLU A 1 223 ? -7.401 20.939 11.687 1.00 94.94 223 GLU A O 1
ATOM 1713 N N . VAL A 1 224 ? -6.377 19.232 10.672 1.00 93.75 224 VAL A N 1
ATOM 1714 C CA . VAL A 1 224 ? -7.307 18.192 11.153 1.00 93.75 224 VAL A CA 1
ATOM 1715 C C . VAL A 1 224 ? -7.021 17.763 12.594 1.00 93.75 224 VAL A C 1
ATOM 1717 O O . VAL A 1 224 ? -7.940 17.404 13.340 1.00 93.75 224 VAL A O 1
ATOM 1720 N N . MET A 1 225 ? -5.747 17.774 12.984 1.00 90.69 225 MET A N 1
ATOM 1721 C CA . MET A 1 225 ? -5.274 17.292 14.285 1.00 90.69 225 MET A CA 1
ATOM 1722 C C . MET A 1 225 ? -5.016 18.430 15.278 1.00 90.69 225 MET A C 1
ATOM 1724 O O . MET A 1 225 ? -4.484 18.170 16.355 1.00 90.69 225 MET A O 1
ATOM 1728 N N . ARG A 1 226 ? -5.410 19.673 14.950 1.00 78.56 226 ARG A N 1
ATOM 1729 C CA . ARG A 1 226 ? -5.483 20.759 15.936 1.00 78.56 226 ARG A CA 1
ATOM 1730 C C . ARG A 1 226 ? -6.461 20.392 17.056 1.00 78.56 226 ARG A C 1
ATOM 1732 O O . ARG A 1 226 ? -7.530 19.811 16.814 1.00 78.56 226 ARG A O 1
ATOM 1739 N N . GLU A 1 227 ? -6.030 20.699 18.273 1.00 62.78 227 GLU A N 1
ATOM 1740 C CA . GLU A 1 227 ? -6.836 20.673 19.497 1.00 62.78 227 GLU A CA 1
ATOM 1741 C C . GLU A 1 227 ? -7.767 21.883 19.557 1.00 62.78 227 GLU A C 1
ATOM 1743 O O . GLU A 1 227 ? -7.326 22.992 19.167 1.00 62.78 227 GLU A O 1
#